Protein AF-A0A4R7RQ08-F1 (afdb_monomer_lite)

Secondary structure (DSSP, 8-state):
-----------SSSHHHHHHHHHTTSTT-PPPPPP--------PPP--------------------PPPPHHHHHHHHHHHHTSS--HHHHHHHHHHHHHH--HHHHHHHHHHHHHH--STTGGGTTTTTT-TTS-HHHHHHHHHHHTTS-HHHHHHHHHHHHT-TTSTTHHHHHHHHHHHHSS--TT-HHHHHHHHHHHHHHTT-

Sequence (206 aa):
MSTKKRLIFIGAGIFMVAALYIGWQYAGSTPELPPVASKPKDQPAPRTDIQPLAPKVTPAMPGIATQLTTAEEGDVLIDDILRSDKEIPAMAQDLHNLVKTLNGEAQVNASRHLVNLTSDEDYNLISGFLVDPKTNPEVIEVLFSDLMNRDRALQIPLFLNILKNPQHPQNEEVRNVMTILAGEDFENNYAAWDQWGADELKSLRE

Foldseek 3Di:
DDDDDDDDDDDDDPPVVVVVVVVVVPPPDDPDDDDDDDDDDDDDDDDDDDPPPDPPPPPDDPDPPPDAQDLVNLVVLLVVLVPDPDDLVVSLLSLLVSLVVHDDPSNLVSLLVNLVSADPVRCVSPLVLCQDPPRDVSSNVSVVVSLVVDDPLSNLVSLLSLCQDPPRPCNVVSQVVLCVVQVHRPDPPSVVSVVSSVVVNVVVVD

pLDDT: mean 81.23, std 22.5, range [38.06, 98.69]

Structure (mmCIF, N/CA/C/O backbone):
data_AF-A0A4R7RQ08-F1
#
_entry.id   AF-A0A4R7RQ08-F1
#
loop_
_atom_site.group_PDB
_atom_site.id
_atom_site.type_symbol
_atom_site.label_atom_id
_atom_site.label_alt_id
_atom_site.label_comp_id
_atom_site.label_asym_id
_atom_site.label_entity_id
_atom_site.label_seq_id
_atom_site.pdbx_PDB_ins_code
_atom_site.Cartn_x
_atom_site.Cartn_y
_atom_site.Cartn_z
_atom_site.occupancy
_atom_site.B_iso_or_equiv
_atom_site.auth_seq_id
_atom_site.auth_comp_id
_atom_site.auth_asym_id
_atom_site.auth_atom_id
_atom_site.pdbx_PDB_model_num
ATOM 1 N N . MET A 1 1 ? -52.072 5.791 28.295 1.00 42.44 1 MET A N 1
ATOM 2 C CA . MET A 1 1 ? -50.642 6.151 28.435 1.00 42.44 1 MET A CA 1
ATOM 3 C C . MET A 1 1 ? -50.006 5.972 27.057 1.00 42.44 1 MET A C 1
ATOM 5 O O . MET A 1 1 ? -49.851 4.841 26.639 1.00 42.44 1 MET A O 1
ATOM 9 N N . SER A 1 2 ? -49.976 6.974 26.166 1.00 42.97 2 SER A N 1
ATOM 10 C CA . SER A 1 2 ? -48.943 8.032 26.036 1.00 42.97 2 SER A CA 1
ATOM 11 C C . SER A 1 2 ? -47.533 7.469 26.295 1.00 42.97 2 SER A C 1
ATOM 13 O O . SER A 1 2 ? -47.298 6.983 27.392 1.00 42.97 2 SER A O 1
ATOM 15 N N . THR A 1 3 ? -46.543 7.528 25.389 1.00 39.50 3 THR A N 1
ATOM 16 C CA . THR A 1 3 ? -46.011 8.769 24.791 1.00 39.50 3 THR A CA 1
ATOM 17 C C . THR A 1 3 ? -45.033 8.477 23.617 1.00 39.50 3 THR A C 1
ATOM 19 O O . THR A 1 3 ? -44.025 7.821 23.819 1.00 39.50 3 THR A O 1
ATOM 22 N N . LYS A 1 4 ? -45.337 9.033 22.430 1.00 42.56 4 LYS A N 1
ATOM 23 C CA . LYS A 1 4 ? -44.492 9.816 21.482 1.00 42.56 4 LYS A CA 1
ATOM 24 C C . LYS A 1 4 ? -43.239 9.244 20.758 1.00 42.56 4 LYS A C 1
ATOM 26 O O . LYS A 1 4 ? -42.222 8.949 21.360 1.00 42.56 4 LYS A O 1
ATOM 31 N N . LYS A 1 5 ? -43.305 9.457 19.427 1.00 40.84 5 LYS A N 1
ATOM 32 C CA . LYS A 1 5 ? -42.319 10.075 18.499 1.00 40.84 5 LYS A CA 1
ATOM 33 C C . LYS A 1 5 ? -41.074 9.273 18.077 1.00 40.84 5 LYS A C 1
ATOM 35 O O . LYS A 1 5 ? -40.033 9.335 18.714 1.00 40.84 5 LYS A O 1
ATOM 40 N N . ARG A 1 6 ? -41.147 8.706 16.866 1.00 45.34 6 ARG A N 1
ATOM 41 C CA . ARG A 1 6 ? -40.005 8.537 15.952 1.00 45.34 6 ARG A CA 1
ATOM 42 C C . ARG A 1 6 ? -40.237 9.430 14.735 1.00 45.34 6 ARG A C 1
ATOM 44 O O . ARG A 1 6 ? -41.091 9.115 13.916 1.00 45.34 6 ARG A O 1
ATOM 51 N N . LEU A 1 7 ? -39.548 10.565 14.667 1.00 44.34 7 LEU A N 1
ATOM 52 C CA . LEU A 1 7 ? -39.405 11.378 13.458 1.00 44.34 7 LEU A CA 1
ATOM 53 C C . LEU A 1 7 ? -38.197 12.314 13.647 1.00 44.34 7 LEU A C 1
ATOM 55 O O . LEU A 1 7 ? -38.066 12.880 14.733 1.00 44.34 7 LEU A O 1
ATOM 59 N N . ILE A 1 8 ? -37.438 12.537 12.561 1.00 43.38 8 ILE A N 1
ATOM 60 C CA . ILE A 1 8 ? -36.278 13.452 12.394 1.00 43.38 8 ILE A CA 1
ATOM 61 C C . ILE A 1 8 ? -34.960 12.793 12.887 1.00 43.38 8 ILE A C 1
ATOM 63 O O . ILE A 1 8 ? -34.876 12.417 14.047 1.00 43.38 8 ILE A O 1
ATOM 67 N N . PHE A 1 9 ? -33.930 12.495 12.077 1.00 38.56 9 PHE A N 1
ATOM 68 C CA . PHE A 1 9 ? -33.225 13.313 11.078 1.00 38.56 9 PHE A CA 1
ATOM 69 C C . PHE A 1 9 ? -32.782 12.500 9.836 1.00 38.56 9 PHE A C 1
ATOM 71 O O . PHE A 1 9 ? -31.867 11.688 9.908 1.00 38.56 9 PHE A O 1
ATOM 78 N N . ILE A 1 10 ? -33.374 12.785 8.675 1.00 48.47 10 ILE A N 1
ATOM 79 C CA . ILE A 1 10 ? -32.753 12.583 7.355 1.00 48.47 10 ILE A CA 1
ATOM 80 C C . ILE A 1 10 ? -32.507 14.003 6.851 1.00 48.47 10 ILE A C 1
ATOM 82 O O . ILE A 1 10 ? -33.477 14.734 6.662 1.00 48.47 10 ILE A O 1
ATOM 86 N N . GLY A 1 11 ? -31.253 14.441 6.706 1.00 46.53 11 GLY A N 1
ATOM 87 C CA . GLY A 1 11 ? -31.022 15.791 6.174 1.00 46.53 11 GLY A CA 1
ATOM 88 C C . GLY A 1 11 ? -29.652 16.448 6.327 1.00 46.53 11 GLY A C 1
ATOM 89 O O . GLY A 1 11 ? -29.599 17.661 6.174 1.00 46.53 11 GLY A O 1
ATOM 90 N N . ALA A 1 12 ? -28.559 15.728 6.611 1.00 42.34 12 ALA A N 1
ATOM 91 C CA . ALA A 1 12 ? -27.238 16.373 6.724 1.00 42.34 12 ALA A CA 1
ATOM 92 C C . ALA A 1 12 ? -26.079 15.670 5.986 1.00 42.34 12 ALA A C 1
ATOM 94 O O . ALA A 1 12 ? -24.958 16.156 6.044 1.00 42.34 12 ALA A O 1
ATOM 95 N N . GLY A 1 13 ? -26.316 14.566 5.266 1.00 38.06 13 GLY A N 1
ATOM 96 C CA . GLY A 1 13 ? -25.234 13.815 4.600 1.00 38.06 13 GLY A CA 1
ATOM 97 C C . GLY A 1 13 ? -24.935 14.222 3.152 1.00 38.06 13 GLY A C 1
ATOM 98 O O . GLY A 1 13 ? -23.845 13.973 2.655 1.00 38.06 13 GLY A O 1
ATOM 99 N N . ILE A 1 14 ? -25.881 14.863 2.456 1.00 45.31 14 ILE A N 1
ATOM 100 C CA . ILE A 1 14 ? -25.781 15.062 0.995 1.00 45.31 14 ILE A CA 1
ATOM 101 C C . ILE A 1 14 ? -25.046 16.364 0.616 1.00 45.31 14 ILE A C 1
ATOM 103 O O . ILE A 1 14 ? -24.528 16.478 -0.490 1.00 45.31 14 ILE A O 1
ATOM 107 N N . PHE A 1 15 ? -24.906 17.328 1.532 1.00 40.16 15 PHE A N 1
ATOM 108 C CA . PHE A 1 15 ? -24.236 18.602 1.222 1.00 40.16 15 PHE A CA 1
ATOM 109 C C . PHE A 1 15 ? -22.697 18.559 1.300 1.00 40.16 15 PHE A C 1
ATOM 111 O O . PHE A 1 15 ? -22.047 19.431 0.732 1.00 40.16 15 PHE A O 1
ATOM 118 N N . MET A 1 16 ? -22.101 17.546 1.940 1.00 43.75 16 MET A N 1
ATOM 119 C CA . MET A 1 16 ? -20.637 17.437 2.095 1.00 43.75 16 MET A CA 1
ATOM 120 C C . MET A 1 16 ? -19.939 16.681 0.954 1.00 43.75 16 MET A C 1
ATOM 122 O O . MET A 1 16 ? -18.745 16.867 0.749 1.00 43.75 16 MET A O 1
ATOM 126 N N . VAL A 1 17 ? -20.668 15.887 0.163 1.00 47.91 17 VAL A N 1
ATOM 127 C CA . VAL A 1 17 ? -20.088 15.176 -0.995 1.00 47.91 17 VAL A CA 1
ATOM 128 C C . VAL A 1 17 ? -19.968 16.102 -2.215 1.00 47.91 17 VAL A C 1
ATOM 130 O O . VAL A 1 17 ? -19.022 15.997 -2.989 1.00 47.91 17 VAL A O 1
ATOM 133 N N . ALA A 1 18 ? -20.858 17.091 -2.353 1.00 47.84 18 ALA A N 1
ATOM 134 C CA . ALA A 1 18 ? -20.780 18.074 -3.437 1.00 47.84 18 ALA A CA 1
ATOM 135 C C . ALA A 1 18 ? -19.624 19.086 -3.265 1.00 47.84 18 ALA A C 1
ATOM 137 O O . ALA A 1 18 ? -19.094 19.584 -4.257 1.00 47.84 18 ALA A O 1
ATOM 138 N N . ALA A 1 19 ? -19.199 19.376 -2.029 1.00 47.75 19 ALA A N 1
ATOM 139 C CA . ALA A 1 19 ? -18.134 20.348 -1.760 1.00 47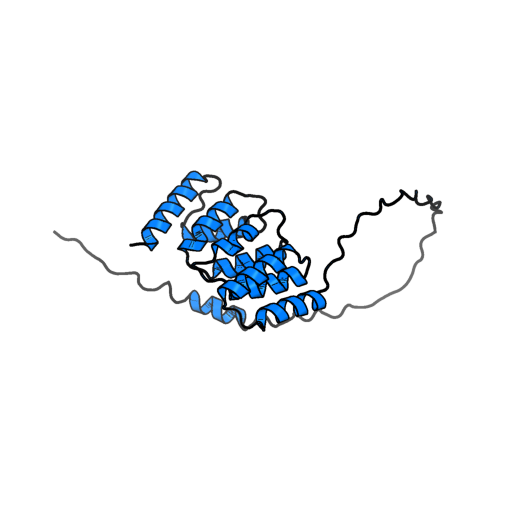.75 19 ALA A CA 1
ATOM 140 C C . ALA A 1 19 ? -16.730 19.820 -2.115 1.00 47.75 19 ALA A C 1
ATOM 142 O O . ALA A 1 19 ? -15.892 20.589 -2.584 1.00 47.75 19 ALA A O 1
ATOM 143 N N . LEU A 1 20 ? -16.492 18.510 -1.978 1.00 51.75 20 LEU A N 1
ATOM 144 C CA . LEU A 1 20 ? -15.217 17.888 -2.355 1.00 51.75 20 LEU A CA 1
ATOM 145 C C . LEU A 1 20 ? -15.053 17.735 -3.877 1.00 51.75 20 LEU A C 1
ATOM 147 O O . LEU A 1 20 ? -13.931 17.783 -4.372 1.00 51.75 20 LEU A O 1
ATOM 151 N N . TYR A 1 21 ? -16.150 17.656 -4.641 1.00 49.78 21 TYR A N 1
ATOM 152 C CA . TYR A 1 21 ? -16.087 17.589 -6.108 1.00 49.78 21 TYR A CA 1
ATOM 153 C C . TYR A 1 21 ? -15.805 18.955 -6.769 1.00 49.78 21 TYR A C 1
ATOM 155 O O . TYR A 1 21 ? -15.151 19.021 -7.808 1.00 49.78 21 TYR A O 1
ATOM 163 N N . ILE A 1 22 ? -16.244 20.069 -6.166 1.00 49.25 22 ILE A N 1
ATOM 164 C CA . ILE A 1 22 ? -16.029 21.423 -6.721 1.00 49.25 22 ILE A CA 1
ATOM 165 C C . ILE A 1 22 ? -14.612 21.947 -6.427 1.00 49.25 22 ILE A C 1
ATOM 167 O O . ILE A 1 22 ? -14.044 22.665 -7.251 1.00 49.25 22 ILE A O 1
ATOM 171 N N . GLY A 1 23 ? -14.003 21.555 -5.301 1.00 46.59 23 GLY A N 1
ATOM 172 C CA . GLY A 1 23 ? -12.647 21.984 -4.928 1.00 46.59 23 GLY A CA 1
ATOM 173 C C . GLY A 1 23 ? -11.558 21.558 -5.921 1.00 46.59 23 GLY A C 1
ATOM 174 O O . GLY A 1 23 ? -10.565 22.264 -6.083 1.00 46.59 23 GLY A O 1
ATOM 175 N N . TRP A 1 24 ? -11.772 20.461 -6.653 1.00 51.38 24 TRP A N 1
ATOM 176 C CA . TRP A 1 24 ? -10.807 19.952 -7.632 1.00 51.38 24 TRP A CA 1
ATOM 177 C C . TRP A 1 24 ? -10.832 20.709 -8.974 1.00 51.38 24 TRP A C 1
ATOM 179 O O . TRP A 1 24 ? -9.838 20.708 -9.691 1.00 51.38 24 TRP A O 1
ATOM 189 N N . GLN A 1 25 ? -11.915 21.428 -9.308 1.00 50.88 25 GLN A N 1
ATOM 190 C CA . GLN A 1 25 ? -12.007 22.169 -10.582 1.00 50.88 25 GLN A CA 1
ATOM 191 C C . GLN A 1 25 ? -11.390 23.581 -10.547 1.00 50.88 25 GLN A C 1
ATOM 193 O O . GLN A 1 25 ? -11.255 24.205 -11.597 1.00 50.88 25 GLN A O 1
ATOM 198 N N . TYR A 1 26 ? -10.981 24.085 -9.375 1.00 51.56 26 TYR A N 1
ATOM 199 C CA . TYR A 1 26 ? -10.428 25.443 -9.216 1.00 51.56 26 TYR A CA 1
ATOM 200 C C . TYR A 1 26 ? -8.956 25.493 -8.760 1.00 51.56 26 TYR A C 1
ATOM 202 O O . TYR A 1 26 ? -8.408 26.583 -8.589 1.00 51.56 26 TYR A O 1
ATOM 210 N N . ALA A 1 27 ? -8.266 24.353 -8.645 1.00 48.53 27 ALA A N 1
ATOM 211 C CA . ALA A 1 27 ? -6.858 24.268 -8.227 1.00 48.53 27 ALA A CA 1
ATOM 212 C C . ALA A 1 27 ? -5.831 24.669 -9.321 1.00 48.53 27 ALA A C 1
ATOM 214 O O . ALA A 1 27 ? -4.711 24.169 -9.341 1.00 48.53 27 ALA A O 1
ATOM 215 N N . GLY A 1 28 ? -6.206 25.569 -10.239 1.00 49.75 28 GLY A N 1
ATOM 216 C CA . GLY A 1 28 ? -5.373 26.030 -11.361 1.00 49.75 28 GLY A CA 1
ATOM 217 C C . GLY A 1 28 ? -5.075 27.534 -11.387 1.00 49.75 28 GLY A C 1
ATOM 218 O O . GLY A 1 28 ? -4.572 28.028 -12.390 1.00 49.75 28 GLY A O 1
ATOM 219 N N . SER A 1 29 ? -5.393 28.286 -10.329 1.00 47.22 29 SER A N 1
ATOM 220 C CA . SER A 1 29 ? -5.090 29.725 -10.270 1.00 47.22 29 SER A CA 1
ATOM 221 C C . SER A 1 29 ? -3.810 29.971 -9.475 1.00 47.22 29 SER A C 1
ATOM 223 O O . SER A 1 29 ? -3.835 30.062 -8.250 1.00 47.22 29 SER A O 1
ATOM 225 N N . THR A 1 30 ? -2.681 30.078 -10.171 1.00 57.41 30 THR A N 1
ATOM 226 C CA . THR A 1 30 ? -1.439 30.626 -9.617 1.00 57.41 30 THR A CA 1
ATOM 227 C C . THR A 1 30 ? -1.676 32.080 -9.190 1.00 57.41 30 THR A C 1
ATOM 229 O O . THR A 1 30 ? -2.090 32.887 -10.024 1.00 57.41 30 THR A O 1
ATOM 232 N N . PRO A 1 31 ? -1.422 32.466 -7.927 1.00 52.56 31 PRO A N 1
ATOM 233 C CA . PRO A 1 31 ? -1.419 33.875 -7.567 1.00 52.56 31 PRO A CA 1
ATOM 234 C C . PRO A 1 31 ? -0.206 34.553 -8.217 1.00 52.56 31 PRO A C 1
ATOM 236 O O . PRO A 1 31 ? 0.944 34.195 -7.961 1.00 52.56 31 PRO A O 1
ATOM 239 N N . GLU A 1 32 ? -0.478 35.526 -9.085 1.00 48.06 32 GLU A N 1
ATOM 240 C CA . GLU A 1 32 ? 0.516 36.413 -9.686 1.00 48.06 32 GLU A CA 1
ATOM 241 C C . GLU A 1 32 ? 1.237 37.185 -8.564 1.00 48.06 32 GLU A C 1
ATOM 243 O O . GLU A 1 32 ? 0.618 37.928 -7.797 1.00 48.06 32 GLU A O 1
ATOM 248 N N . LEU A 1 33 ? 2.548 36.975 -8.419 1.00 56.53 33 LEU A N 1
ATOM 249 C CA . LEU A 1 33 ? 3.364 37.722 -7.460 1.00 56.53 33 LEU A CA 1
ATOM 250 C C . LEU A 1 33 ? 3.470 39.192 -7.906 1.00 56.53 33 LEU A C 1
ATOM 252 O O . LEU A 1 33 ? 3.712 39.451 -9.088 1.00 56.53 33 LEU A O 1
ATOM 256 N N . PRO A 1 34 ? 3.344 40.172 -6.992 1.00 60.28 34 PRO A N 1
ATOM 257 C CA . PRO A 1 34 ? 3.492 41.577 -7.346 1.00 60.28 34 PRO A CA 1
ATOM 258 C C . PRO A 1 34 ? 4.934 41.898 -7.785 1.00 60.28 34 PRO A C 1
ATOM 260 O O . PRO A 1 34 ? 5.887 41.267 -7.316 1.00 60.28 34 PRO A O 1
ATOM 263 N N . PRO A 1 35 ? 5.124 42.900 -8.663 1.00 49.09 35 PRO A N 1
ATOM 264 C CA . PRO A 1 35 ? 6.427 43.219 -9.229 1.00 49.09 35 PRO A CA 1
ATOM 265 C C . PRO A 1 35 ? 7.399 43.708 -8.148 1.00 49.09 35 PRO A C 1
ATOM 267 O O . PRO A 1 35 ? 7.124 44.663 -7.418 1.00 49.09 35 PRO A O 1
ATOM 270 N N . VAL A 1 36 ? 8.569 43.068 -8.079 1.00 51.06 36 VAL A N 1
ATOM 271 C CA . VAL A 1 36 ? 9.684 43.478 -7.218 1.00 51.06 36 VAL A CA 1
ATOM 272 C C . VAL A 1 36 ? 10.169 44.862 -7.650 1.00 51.06 36 VAL A C 1
ATOM 274 O O . VAL A 1 36 ? 10.704 45.050 -8.743 1.00 51.06 36 VAL A O 1
ATOM 277 N N . ALA A 1 37 ? 9.986 45.842 -6.767 1.00 53.81 37 ALA A N 1
ATOM 278 C CA . ALA A 1 37 ? 10.511 47.187 -6.924 1.00 53.81 37 ALA A CA 1
ATOM 279 C C . ALA A 1 37 ? 12.046 47.179 -6.827 1.00 53.81 37 ALA A C 1
ATOM 281 O O . ALA A 1 37 ? 12.632 46.866 -5.793 1.00 53.81 37 ALA A O 1
ATOM 282 N N . SER A 1 38 ? 12.708 47.558 -7.914 1.00 57.69 38 SER A N 1
ATOM 283 C CA . SER A 1 38 ? 14.152 47.785 -7.981 1.00 57.69 38 SER A CA 1
ATOM 284 C C . SER A 1 38 ? 14.540 49.193 -7.507 1.00 57.69 38 SER A C 1
ATOM 286 O O . SER A 1 38 ? 13.965 50.156 -8.023 1.00 57.69 38 SER A O 1
ATOM 288 N N . LYS A 1 39 ? 15.547 49.301 -6.613 1.00 46.34 39 LYS A N 1
ATOM 289 C CA . LYS A 1 39 ? 16.606 50.355 -6.481 1.00 46.34 39 LYS A CA 1
ATOM 290 C C . LYS A 1 39 ? 17.283 50.298 -5.085 1.00 46.34 39 LYS A C 1
ATOM 292 O O . LYS A 1 39 ? 16.636 49.813 -4.165 1.00 46.34 39 LYS A O 1
ATOM 297 N N . PRO A 1 40 ? 18.449 50.945 -4.834 1.00 46.47 40 PRO A N 1
ATOM 298 C CA . PRO A 1 40 ? 19.615 51.251 -5.678 1.00 46.47 40 PRO A CA 1
ATOM 299 C C . PRO A 1 40 ? 20.980 50.868 -5.020 1.00 46.47 40 PRO A C 1
ATOM 301 O O . PRO A 1 40 ? 21.047 50.369 -3.904 1.00 46.47 40 PRO A O 1
ATOM 304 N N . LYS A 1 41 ? 22.061 51.116 -5.774 1.00 47.62 41 LYS A N 1
ATOM 305 C CA . LYS A 1 41 ? 23.501 50.879 -5.529 1.00 47.62 41 LYS A CA 1
ATOM 306 C C . LYS A 1 41 ? 24.138 51.526 -4.274 1.00 47.62 41 LYS A C 1
ATOM 308 O O . LYS A 1 41 ? 23.697 52.577 -3.825 1.00 47.62 41 LYS A O 1
ATOM 313 N N . ASP A 1 42 ? 25.296 50.935 -3.932 1.00 47.03 42 ASP A N 1
ATOM 314 C CA . ASP A 1 42 ? 26.509 51.458 -3.257 1.00 47.03 42 ASP A CA 1
ATOM 315 C C . ASP A 1 42 ? 26.641 51.322 -1.727 1.00 47.03 42 ASP A C 1
ATOM 317 O O . ASP A 1 42 ? 26.075 52.106 -0.978 1.00 47.03 42 ASP A O 1
ATOM 321 N N . GLN A 1 43 ? 27.509 50.400 -1.265 1.00 47.84 43 GLN A N 1
ATOM 322 C CA . GLN A 1 43 ? 28.852 50.735 -0.736 1.00 47.84 43 GLN A CA 1
ATOM 323 C C . GLN A 1 43 ? 29.690 49.465 -0.423 1.00 47.84 43 GLN A C 1
ATOM 325 O O . GLN A 1 43 ? 29.150 48.509 0.133 1.00 47.84 43 GLN A O 1
ATOM 330 N N . PRO A 1 44 ? 31.003 49.422 -0.740 1.00 47.12 44 PRO A N 1
ATOM 331 C CA . PRO A 1 44 ? 31.875 48.302 -0.390 1.00 47.12 44 PRO A CA 1
ATOM 332 C C . PRO A 1 44 ? 32.477 48.475 1.014 1.00 47.12 44 PRO A C 1
ATOM 334 O O . PRO A 1 44 ? 33.137 49.475 1.297 1.00 47.12 44 PRO A O 1
ATOM 337 N N . ALA A 1 45 ? 32.279 47.481 1.881 1.00 53.69 45 ALA A N 1
ATOM 338 C CA . ALA A 1 45 ? 32.928 47.393 3.190 1.00 53.69 45 ALA A CA 1
ATOM 339 C C . ALA A 1 45 ? 34.356 46.794 3.084 1.00 53.69 45 ALA A C 1
ATOM 341 O O . ALA A 1 45 ? 34.656 46.088 2.114 1.00 53.69 45 ALA A O 1
ATOM 342 N N . PRO A 1 46 ? 35.253 47.065 4.054 1.00 45.56 46 PRO A N 1
ATOM 343 C CA . PRO A 1 46 ? 36.676 46.744 3.967 1.00 45.56 46 PRO A CA 1
ATOM 344 C C . PRO A 1 46 ? 36.928 45.238 4.098 1.00 45.56 46 PRO A C 1
ATOM 346 O O . PRO A 1 46 ? 36.369 44.577 4.970 1.00 45.56 46 PRO A O 1
ATOM 349 N N . ARG A 1 47 ? 37.816 44.705 3.252 1.00 48.75 47 ARG A N 1
ATOM 350 C CA . ARG A 1 47 ? 38.312 43.327 3.344 1.00 48.75 47 ARG A CA 1
ATOM 351 C C . ARG A 1 47 ? 39.102 43.152 4.641 1.00 48.75 47 ARG A C 1
ATOM 353 O O . ARG A 1 47 ? 40.184 43.709 4.784 1.00 48.75 47 ARG A O 1
ATOM 360 N N . THR A 1 48 ? 38.572 42.358 5.562 1.00 45.66 48 THR A N 1
ATOM 361 C CA . THR A 1 48 ? 39.384 41.688 6.578 1.00 45.66 48 THR A CA 1
ATOM 362 C C . THR A 1 48 ? 40.038 40.485 5.904 1.00 45.66 48 THR A C 1
ATOM 364 O O . THR A 1 48 ? 39.338 39.638 5.351 1.00 45.66 48 THR A O 1
ATOM 367 N N . ASP A 1 49 ? 41.369 40.439 5.903 1.00 51.91 49 ASP A N 1
ATOM 368 C CA . ASP A 1 49 ? 42.149 39.296 5.435 1.00 51.91 49 ASP A CA 1
ATOM 369 C C . ASP A 1 49 ? 41.786 38.048 6.250 1.00 51.91 49 ASP A C 1
ATOM 371 O O . ASP A 1 49 ? 42.207 37.883 7.395 1.00 51.91 49 ASP A O 1
ATOM 375 N N . ILE A 1 50 ? 40.994 37.157 5.655 1.00 51.88 50 ILE A N 1
ATOM 376 C CA . ILE A 1 50 ? 40.801 35.800 6.159 1.00 51.88 50 ILE A CA 1
ATOM 377 C C . ILE A 1 50 ? 41.824 34.928 5.431 1.00 51.88 50 ILE A C 1
ATOM 379 O O . ILE A 1 50 ? 41.730 34.712 4.222 1.00 51.88 50 ILE A O 1
ATOM 383 N N . GLN A 1 51 ? 42.827 34.462 6.176 1.00 61.66 51 GLN A N 1
ATOM 384 C CA . GLN A 1 51 ? 43.771 33.431 5.745 1.00 61.66 51 GLN A CA 1
ATOM 385 C C . GLN A 1 51 ? 43.022 32.249 5.104 1.00 61.66 51 GLN A C 1
ATOM 387 O O . GLN A 1 51 ? 42.049 31.769 5.693 1.00 61.66 51 GLN A O 1
ATOM 392 N N . PRO A 1 52 ? 43.477 31.715 3.957 1.00 48.34 52 PRO A N 1
ATOM 393 C CA . PRO A 1 52 ? 42.950 30.463 3.443 1.00 48.34 52 PRO A CA 1
ATOM 394 C C . PRO A 1 52 ? 43.350 29.340 4.406 1.00 48.34 52 PRO A C 1
ATOM 396 O O . PRO A 1 52 ? 44.489 28.873 4.405 1.00 48.34 52 PRO A O 1
ATOM 399 N N . LEU A 1 53 ? 42.411 28.894 5.240 1.00 52.03 53 LEU A N 1
ATOM 400 C CA . LEU A 1 53 ? 42.491 27.565 5.828 1.00 52.03 53 LEU A CA 1
ATOM 401 C C . LEU A 1 53 ? 42.424 26.586 4.658 1.00 52.03 53 LEU A C 1
ATOM 403 O O . LEU A 1 53 ? 41.380 26.428 4.026 1.00 52.03 53 LEU A O 1
ATOM 407 N N . ALA A 1 54 ? 43.568 25.987 4.329 1.00 59.41 54 ALA A N 1
ATOM 408 C CA . ALA A 1 54 ? 43.650 24.925 3.343 1.00 59.41 54 ALA A CA 1
ATOM 409 C C . ALA A 1 54 ? 42.554 23.884 3.639 1.00 59.41 54 ALA A C 1
ATOM 411 O O . ALA A 1 54 ? 42.451 23.436 4.788 1.00 59.41 54 ALA A O 1
ATOM 412 N N . PRO A 1 55 ? 41.730 23.486 2.652 1.00 49.50 55 PRO A N 1
ATOM 413 C CA . PRO A 1 55 ? 40.803 22.392 2.856 1.00 49.50 55 PRO A CA 1
ATOM 414 C C . PRO A 1 55 ? 41.642 21.156 3.164 1.00 49.50 55 PRO A C 1
ATOM 416 O O . PRO A 1 55 ? 42.404 20.667 2.329 1.00 49.50 55 PRO A O 1
ATOM 419 N N . LYS A 1 56 ? 41.531 20.671 4.401 1.00 51.19 56 LYS A N 1
ATOM 420 C CA . LYS A 1 56 ? 42.015 19.352 4.783 1.00 51.19 56 LYS A CA 1
ATOM 421 C C . LYS A 1 56 ? 41.225 18.366 3.932 1.00 51.19 56 LYS A C 1
ATOM 423 O O . LYS A 1 56 ? 40.079 18.054 4.251 1.00 51.19 56 LYS A O 1
ATOM 428 N N . VAL A 1 57 ? 41.823 17.951 2.815 1.00 48.84 57 VAL A N 1
ATOM 429 C CA . VAL A 1 57 ? 41.316 16.887 1.952 1.00 48.84 57 VAL A CA 1
ATOM 430 C C . VAL A 1 57 ? 41.275 15.641 2.819 1.00 48.84 57 VAL A C 1
ATOM 432 O O . VAL A 1 57 ? 42.272 14.952 3.024 1.00 48.84 57 VAL A O 1
ATOM 435 N N . THR A 1 58 ? 40.116 15.412 3.416 1.00 54.25 58 THR A N 1
ATOM 436 C CA . THR A 1 58 ? 39.780 14.111 3.962 1.00 54.25 58 THR A CA 1
ATOM 437 C C . THR A 1 58 ? 39.578 13.241 2.729 1.00 54.25 58 THR A C 1
ATOM 439 O O . THR A 1 58 ? 38.795 13.642 1.864 1.00 54.25 58 THR A O 1
ATOM 442 N N . PRO A 1 59 ? 40.300 12.120 2.567 1.00 50.78 59 PRO A N 1
ATOM 443 C CA . PRO A 1 59 ? 40.045 11.219 1.459 1.00 50.78 59 PRO A CA 1
ATOM 444 C C . PRO A 1 59 ? 38.584 10.788 1.563 1.00 50.78 59 PRO A C 1
ATOM 446 O O . PRO A 1 59 ? 38.203 10.114 2.521 1.00 50.78 59 PRO A O 1
ATOM 449 N N . ALA A 1 60 ? 37.759 11.231 0.615 1.00 50.69 60 ALA A N 1
ATOM 450 C CA . ALA A 1 60 ? 36.458 10.634 0.410 1.00 50.69 60 ALA A CA 1
ATOM 451 C C . ALA A 1 60 ? 36.733 9.159 0.124 1.00 50.69 60 ALA A C 1
ATOM 453 O O . ALA A 1 60 ? 37.373 8.817 -0.873 1.00 50.69 60 ALA A O 1
ATOM 454 N N . MET A 1 61 ? 36.324 8.288 1.047 1.00 54.47 61 MET A N 1
ATOM 455 C CA . MET A 1 61 ? 36.217 6.875 0.729 1.00 54.47 61 MET A CA 1
ATOM 456 C C . MET A 1 61 ? 35.355 6.774 -0.534 1.00 54.47 61 MET A C 1
ATOM 458 O O . MET A 1 61 ? 34.345 7.480 -0.612 1.00 54.47 61 MET A O 1
ATOM 462 N N . PRO A 1 62 ? 35.723 5.944 -1.520 1.00 46.03 62 PRO A N 1
ATOM 463 C CA . PRO A 1 62 ? 34.846 5.658 -2.638 1.00 46.03 62 PRO A CA 1
ATOM 464 C C . PRO A 1 62 ? 33.639 4.909 -2.073 1.00 46.03 62 PRO A C 1
ATOM 466 O O . PRO A 1 62 ? 33.646 3.689 -1.927 1.00 46.03 62 PRO A O 1
ATOM 469 N N . GLY A 1 63 ? 32.614 5.664 -1.680 1.00 48.91 63 GLY A N 1
ATOM 470 C CA . GLY A 1 63 ? 31.277 5.130 -1.549 1.00 48.91 63 GLY A CA 1
ATOM 471 C C . GLY A 1 63 ? 30.929 4.576 -2.917 1.00 48.91 63 GLY A C 1
ATOM 472 O O . GLY A 1 63 ? 31.032 5.289 -3.915 1.00 48.91 63 GLY A O 1
ATOM 473 N N . ILE A 1 64 ? 30.596 3.291 -2.966 1.00 45.16 64 ILE A N 1
ATOM 474 C CA . ILE A 1 64 ? 29.952 2.696 -4.128 1.00 45.16 64 ILE A CA 1
ATOM 475 C C . ILE A 1 64 ? 28.654 3.485 -4.275 1.00 45.16 64 ILE A C 1
ATOM 477 O O . ILE A 1 64 ? 27.693 3.245 -3.549 1.00 45.16 64 ILE A O 1
ATOM 481 N N . ALA A 1 65 ? 28.665 4.511 -5.121 1.00 54.06 65 ALA A N 1
ATOM 482 C CA . ALA A 1 65 ? 27.446 5.158 -5.542 1.00 54.06 65 ALA A CA 1
ATOM 483 C C . ALA A 1 65 ? 26.676 4.065 -6.276 1.00 54.06 65 ALA A C 1
ATOM 485 O O . ALA A 1 65 ? 27.080 3.654 -7.364 1.00 54.06 65 ALA A O 1
ATOM 486 N N . THR A 1 66 ? 25.643 3.519 -5.636 1.00 64.75 66 THR A N 1
ATOM 487 C CA . THR A 1 66 ? 24.668 2.682 -6.326 1.00 64.75 66 THR A CA 1
ATOM 488 C C . THR A 1 66 ? 24.157 3.533 -7.474 1.00 64.75 66 THR A C 1
ATOM 490 O O . THR A 1 66 ? 23.497 4.546 -7.244 1.00 64.75 66 THR A O 1
ATOM 493 N N . GLN A 1 67 ? 24.573 3.198 -8.692 1.00 77.50 67 GLN A N 1
ATOM 494 C CA . GLN A 1 67 ? 24.177 3.949 -9.867 1.00 77.50 67 GLN A CA 1
ATOM 495 C C . GLN A 1 67 ? 22.653 3.881 -9.950 1.00 77.50 67 GLN A C 1
ATOM 497 O O . GLN A 1 67 ? 22.073 2.793 -9.886 1.00 77.50 67 GLN A O 1
ATOM 502 N N . LEU A 1 68 ? 22.012 5.049 -9.980 1.00 80.19 68 LEU A N 1
ATOM 503 C CA . LEU A 1 68 ? 20.569 5.107 -10.136 1.00 80.19 68 LEU A CA 1
ATOM 504 C C . LEU A 1 68 ? 20.228 4.658 -11.557 1.00 80.19 68 LEU A C 1
ATOM 506 O O . LEU A 1 68 ? 20.877 5.112 -12.502 1.00 80.19 68 LEU A O 1
ATOM 510 N N . THR A 1 69 ? 19.246 3.771 -11.694 1.00 86.62 69 THR A N 1
ATOM 511 C CA . THR A 1 69 ? 18.640 3.487 -12.999 1.00 86.62 69 THR A CA 1
ATOM 512 C C . THR A 1 69 ? 17.932 4.756 -13.444 1.00 86.62 69 THR A C 1
ATOM 514 O O . THR A 1 69 ? 17.206 5.356 -12.645 1.00 86.62 69 THR A O 1
ATOM 517 N N . THR A 1 70 ? 18.166 5.209 -14.676 1.00 91.56 70 THR A N 1
ATOM 518 C CA . THR A 1 70 ? 17.466 6.412 -15.146 1.00 91.56 70 THR A CA 1
ATOM 519 C C . THR A 1 70 ? 15.978 6.117 -15.322 1.00 91.56 70 THR A C 1
ATOM 521 O O . THR A 1 70 ? 15.577 4.957 -15.455 1.00 91.56 70 THR A O 1
ATOM 524 N N . ALA A 1 71 ? 15.147 7.160 -15.316 1.00 91.94 71 ALA A N 1
ATOM 525 C CA . ALA A 1 71 ? 13.717 7.001 -15.562 1.00 91.94 71 ALA A CA 1
ATOM 526 C C . ALA A 1 71 ? 13.469 6.329 -16.923 1.00 91.94 71 ALA A C 1
ATOM 528 O O . ALA A 1 71 ? 12.696 5.384 -17.006 1.00 91.94 71 ALA A O 1
ATOM 529 N N . GLU A 1 72 ? 14.215 6.724 -17.957 1.00 94.81 72 GLU A N 1
ATOM 530 C CA . GLU A 1 72 ? 14.074 6.190 -19.313 1.00 94.81 72 GLU A CA 1
ATOM 531 C C . GLU A 1 72 ? 14.466 4.710 -19.407 1.00 94.81 72 GLU A C 1
ATOM 533 O O . GLU A 1 72 ? 13.795 3.933 -20.082 1.00 94.81 72 GLU A O 1
ATOM 538 N N . GLU A 1 73 ? 15.544 4.300 -18.730 1.00 93.81 73 GLU A N 1
ATOM 539 C CA . GLU A 1 73 ? 15.939 2.888 -18.653 1.00 93.81 73 GLU A CA 1
ATOM 540 C C . GLU A 1 73 ? 14.879 2.056 -17.920 1.00 93.81 73 GLU A C 1
ATOM 542 O O . GLU A 1 73 ? 14.552 0.948 -18.348 1.00 93.81 73 GLU A O 1
ATOM 547 N N . GLY A 1 74 ? 14.324 2.599 -16.833 1.00 95.81 74 GLY A N 1
ATOM 548 C CA . GLY A 1 74 ? 13.225 1.985 -16.094 1.00 95.81 74 GLY A CA 1
ATOM 549 C C . GLY A 1 74 ? 11.970 1.817 -16.943 1.00 95.81 74 GLY A C 1
ATOM 550 O O . GLY A 1 74 ? 11.393 0.731 -16.966 1.00 95.81 74 GLY A O 1
ATOM 551 N N . ASP A 1 75 ? 11.585 2.858 -17.678 1.00 96.69 75 ASP A N 1
ATOM 552 C CA . ASP A 1 75 ? 10.394 2.869 -18.524 1.00 96.69 75 ASP A CA 1
ATOM 553 C C . ASP A 1 75 ? 10.471 1.803 -19.624 1.00 96.69 75 ASP A C 1
ATOM 555 O O . ASP A 1 75 ? 9.479 1.124 -19.867 1.00 96.69 75 ASP A O 1
ATOM 559 N N . VAL A 1 76 ? 11.647 1.568 -20.224 1.00 97.75 76 VAL A N 1
ATOM 560 C CA . VAL A 1 76 ? 11.840 0.472 -21.195 1.00 97.75 76 VAL A CA 1
ATOM 561 C C . VAL A 1 76 ? 11.576 -0.896 -20.556 1.00 97.75 76 VAL A C 1
ATOM 563 O O . VAL A 1 76 ? 10.879 -1.723 -21.140 1.00 97.75 76 VAL A O 1
ATOM 566 N N . LEU A 1 77 ? 12.088 -1.138 -19.344 1.00 97.88 77 LEU A N 1
ATOM 567 C CA . LEU A 1 77 ? 11.887 -2.411 -18.638 1.00 97.88 77 LEU A CA 1
ATOM 568 C C . LEU A 1 77 ? 10.424 -2.624 -18.231 1.00 97.88 77 LEU A C 1
ATOM 570 O O . LEU A 1 77 ? 9.916 -3.743 -18.304 1.00 97.88 77 LEU A O 1
ATOM 574 N N . ILE A 1 78 ? 9.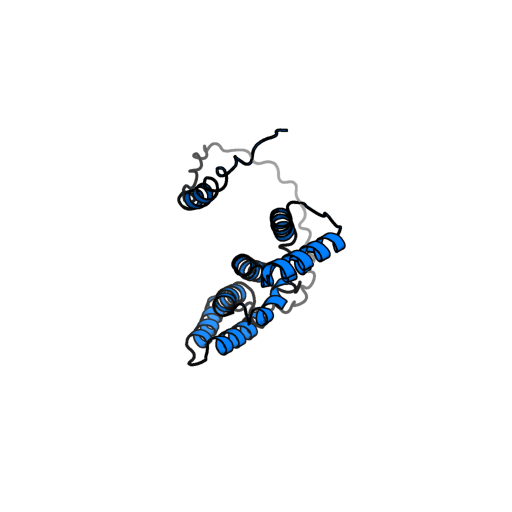750 -1.557 -17.798 1.00 98.12 78 ILE A N 1
ATOM 575 C CA . ILE A 1 78 ? 8.318 -1.570 -17.483 1.00 98.12 78 ILE A CA 1
ATOM 576 C C . ILE A 1 78 ? 7.523 -1.903 -18.748 1.00 98.12 78 ILE A C 1
ATOM 578 O O . ILE A 1 78 ? 6.699 -2.818 -18.739 1.00 98.12 78 ILE A O 1
ATOM 582 N N . ASP A 1 79 ? 7.802 -1.199 -19.841 1.00 98.25 79 ASP A N 1
ATOM 583 C CA . ASP A 1 79 ? 7.149 -1.380 -21.132 1.00 98.25 79 ASP A CA 1
ATOM 584 C C . ASP A 1 79 ? 7.294 -2.809 -21.669 1.00 98.25 79 ASP A C 1
ATOM 586 O O . ASP A 1 79 ? 6.324 -3.377 -22.174 1.00 98.25 79 ASP A O 1
ATOM 590 N N . ASP A 1 80 ? 8.479 -3.408 -21.547 1.00 98.38 80 ASP A N 1
ATOM 591 C CA . ASP A 1 80 ? 8.731 -4.786 -21.973 1.00 98.38 80 ASP A CA 1
ATOM 592 C C . ASP A 1 80 ? 7.861 -5.792 -21.199 1.00 98.38 80 ASP A C 1
ATOM 594 O O . ASP A 1 80 ? 7.344 -6.747 -21.786 1.00 98.38 80 ASP A O 1
ATOM 598 N N . ILE A 1 81 ? 7.643 -5.569 -19.896 1.00 98.31 81 ILE A N 1
ATOM 599 C CA . ILE A 1 81 ? 6.737 -6.400 -19.087 1.00 98.31 81 ILE A CA 1
ATOM 600 C C . ILE A 1 81 ? 5.285 -6.182 -19.525 1.00 98.31 81 ILE A C 1
ATOM 602 O O . ILE A 1 81 ? 4.569 -7.155 -19.773 1.00 98.31 81 ILE A O 1
ATOM 606 N N . LEU A 1 82 ? 4.856 -4.924 -19.655 1.00 97.94 82 LEU A N 1
ATOM 607 C CA . LEU A 1 82 ? 3.471 -4.559 -19.976 1.00 97.94 82 LEU A CA 1
ATOM 608 C C . LEU A 1 82 ? 3.042 -4.952 -21.397 1.00 97.94 82 LEU A C 1
ATOM 610 O O . LEU A 1 82 ? 1.849 -5.093 -21.658 1.00 97.94 82 LEU A O 1
ATOM 614 N N . ARG A 1 83 ? 3.992 -5.112 -22.322 1.00 98.06 83 ARG A N 1
ATOM 615 C CA . ARG A 1 83 ? 3.744 -5.572 -23.699 1.00 98.06 83 ARG A CA 1
ATOM 616 C C . ARG A 1 83 ? 3.887 -7.083 -23.873 1.00 98.06 83 ARG A C 1
ATOM 618 O O . ARG A 1 83 ? 3.715 -7.569 -24.989 1.00 98.06 83 ARG A O 1
ATOM 625 N N . SER A 1 84 ? 4.238 -7.820 -22.822 1.00 97.88 84 SER A N 1
ATOM 626 C CA . SER A 1 84 ? 4.388 -9.272 -22.905 1.00 97.88 84 SER A CA 1
ATOM 627 C C . SER A 1 84 ? 3.037 -9.980 -23.076 1.00 97.88 84 SER A C 1
ATOM 629 O O . SER A 1 84 ? 2.007 -9.494 -22.620 1.00 97.88 84 SER A O 1
ATOM 631 N N . ASP A 1 85 ? 3.038 -11.176 -23.671 1.00 98.06 85 ASP A N 1
ATOM 632 C CA . ASP A 1 85 ? 1.833 -12.015 -23.823 1.00 98.06 85 ASP A CA 1
ATOM 633 C C . ASP A 1 85 ? 1.438 -12.745 -22.515 1.00 98.06 85 ASP A C 1
ATOM 635 O O . ASP A 1 85 ? 0.834 -13.819 -22.541 1.00 98.06 85 ASP A O 1
ATOM 639 N N . LYS A 1 86 ? 1.847 -12.223 -21.352 1.00 98.12 86 LYS A N 1
ATOM 640 C CA . LYS A 1 86 ? 1.578 -12.831 -20.044 1.00 98.12 86 LYS A CA 1
ATOM 641 C C . LYS A 1 86 ? 0.218 -12.392 -19.507 1.00 98.12 86 LYS A C 1
ATOM 643 O O . LYS A 1 86 ? -0.233 -11.274 -19.725 1.00 98.12 86 LYS A O 1
ATOM 648 N N . GLU A 1 87 ? -0.397 -13.263 -18.715 1.00 97.81 87 GLU A N 1
ATOM 649 C CA . GLU A 1 87 ? -1.594 -12.919 -17.943 1.00 97.81 87 GLU A CA 1
ATOM 650 C C . GLU A 1 87 ? -1.291 -11.841 -16.886 1.00 97.81 87 GLU A C 1
ATOM 652 O O . GLU A 1 87 ? -0.172 -11.760 -16.367 1.00 97.81 87 GLU A O 1
ATOM 657 N N . ILE A 1 88 ? -2.307 -11.054 -16.511 1.00 97.38 88 ILE A N 1
ATOM 658 C CA . ILE A 1 88 ? -2.177 -9.919 -15.574 1.00 97.38 88 ILE A CA 1
ATOM 659 C C . ILE A 1 88 ? -1.449 -10.288 -14.267 1.00 97.38 88 ILE A C 1
ATOM 661 O O . ILE A 1 88 ? -0.491 -9.589 -13.929 1.00 97.38 88 ILE A O 1
ATOM 665 N N . PRO A 1 89 ? -1.786 -11.388 -13.560 1.00 97.00 89 PRO A N 1
ATOM 666 C CA . PRO A 1 89 ? -1.088 -11.739 -12.321 1.00 97.00 89 PRO A CA 1
ATOM 667 C C . PRO A 1 89 ? 0.405 -12.032 -12.527 1.00 97.00 89 PRO A C 1
ATOM 669 O O . PRO A 1 89 ? 1.232 -11.725 -11.670 1.00 97.00 89 PRO A O 1
ATOM 672 N N . ALA A 1 90 ? 0.779 -12.589 -13.684 1.00 97.88 90 ALA A N 1
ATOM 673 C CA . ALA A 1 90 ? 2.179 -12.838 -14.013 1.00 97.88 90 ALA A CA 1
ATOM 674 C C . ALA A 1 90 ? 2.928 -11.530 -14.319 1.00 97.88 90 ALA A C 1
ATOM 676 O O . ALA A 1 90 ? 4.060 -11.366 -13.866 1.00 97.88 90 ALA A O 1
ATOM 677 N N . MET A 1 91 ? 2.292 -10.573 -15.008 1.00 98.56 91 MET A N 1
ATOM 678 C CA . MET A 1 91 ? 2.862 -9.233 -15.209 1.00 98.56 91 MET A CA 1
ATOM 679 C C . MET A 1 91 ? 3.035 -8.477 -13.885 1.00 98.56 91 MET A C 1
ATOM 681 O O . MET A 1 91 ? 4.082 -7.872 -13.659 1.00 98.56 91 MET A O 1
ATOM 685 N N . ALA A 1 92 ? 2.053 -8.548 -12.981 1.00 98.38 92 ALA A N 1
ATOM 686 C CA . ALA A 1 92 ? 2.157 -7.959 -11.646 1.00 98.38 92 ALA A CA 1
ATOM 687 C C . ALA A 1 92 ? 3.328 -8.569 -10.856 1.00 98.38 92 ALA A C 1
ATOM 689 O O . ALA A 1 92 ? 4.110 -7.847 -10.239 1.00 98.38 92 ALA A O 1
ATOM 690 N N . GLN A 1 93 ? 3.518 -9.889 -10.933 1.00 98.38 93 GLN A N 1
ATOM 691 C CA . GLN A 1 93 ? 4.647 -10.556 -10.287 1.00 98.38 93 GLN A CA 1
ATOM 692 C C . GLN A 1 93 ? 6.004 -10.105 -10.851 1.00 98.38 93 GLN A C 1
ATOM 694 O O . GLN A 1 93 ? 6.959 -9.927 -10.085 1.00 98.38 93 GLN A O 1
ATOM 699 N N . ASP A 1 94 ? 6.100 -9.909 -12.166 1.00 98.38 94 ASP A N 1
ATOM 700 C CA . ASP A 1 94 ? 7.310 -9.401 -12.810 1.00 98.38 94 ASP A CA 1
ATOM 701 C C . ASP A 1 94 ? 7.591 -7.945 -12.420 1.00 98.38 94 ASP A C 1
ATOM 703 O O . ASP A 1 94 ? 8.718 -7.630 -12.034 1.00 98.38 94 ASP A O 1
ATOM 707 N N . LEU A 1 95 ? 6.575 -7.074 -12.425 1.00 98.44 95 LEU A N 1
ATOM 708 C CA . LEU A 1 95 ? 6.712 -5.688 -11.965 1.00 98.44 95 LEU A CA 1
ATOM 709 C C . LEU A 1 95 ? 7.099 -5.612 -10.490 1.00 98.44 95 LEU A C 1
ATOM 711 O O . LEU A 1 95 ? 7.964 -4.820 -10.128 1.00 98.44 95 LEU A O 1
ATOM 715 N N . HIS A 1 96 ? 6.531 -6.463 -9.635 1.00 98.44 96 HIS A N 1
ATOM 716 C CA . HIS A 1 96 ? 6.934 -6.561 -8.235 1.00 98.44 96 HIS A CA 1
ATOM 717 C C . HIS A 1 96 ? 8.430 -6.887 -8.109 1.00 98.44 96 HIS A C 1
ATOM 719 O O . HIS A 1 96 ? 9.143 -6.285 -7.305 1.00 98.44 96 HIS A O 1
ATOM 725 N N . ASN A 1 97 ? 8.934 -7.822 -8.917 1.00 98.06 97 ASN A N 1
ATOM 726 C CA . ASN A 1 97 ? 10.356 -8.158 -8.918 1.00 98.06 97 ASN A CA 1
ATOM 727 C C . ASN A 1 97 ? 11.215 -7.003 -9.441 1.00 98.06 97 ASN A C 1
ATOM 729 O O . ASN A 1 97 ? 12.267 -6.729 -8.863 1.00 98.06 97 ASN A O 1
ATOM 733 N N . LEU A 1 98 ? 10.746 -6.297 -10.472 1.00 97.81 98 LEU A N 1
ATOM 734 C CA . LEU A 1 98 ? 11.418 -5.129 -11.029 1.00 97.81 98 LEU A CA 1
ATOM 735 C C . LEU A 1 98 ? 11.506 -3.979 -10.007 1.00 97.81 98 LEU A C 1
ATOM 737 O O . LEU A 1 98 ? 12.583 -3.417 -9.810 1.00 97.81 98 LEU A O 1
ATOM 741 N N . VAL A 1 99 ? 10.426 -3.683 -9.275 1.00 97.88 99 VAL A N 1
ATOM 742 C CA . VAL A 1 99 ? 10.401 -2.658 -8.209 1.00 97.88 99 VAL A CA 1
ATOM 743 C C . VAL A 1 99 ? 11.485 -2.909 -7.155 1.00 97.88 99 VAL A C 1
ATOM 745 O O . VAL A 1 99 ? 12.083 -1.964 -6.645 1.00 97.88 99 VAL A O 1
ATOM 748 N N . LYS A 1 100 ? 11.805 -4.171 -6.846 1.00 96.31 100 LYS A N 1
ATOM 749 C CA . LYS A 1 100 ? 12.858 -4.515 -5.871 1.00 96.31 100 LYS A CA 1
ATOM 750 C C . LYS A 1 100 ? 14.273 -4.230 -6.368 1.00 96.31 100 LYS A C 1
ATOM 752 O O . LYS A 1 100 ? 15.183 -4.126 -5.549 1.00 96.31 100 LYS A O 1
ATOM 757 N N . THR A 1 101 ? 14.471 -4.184 -7.683 1.00 95.19 101 THR A N 1
ATOM 758 C CA . THR A 1 101 ? 15.785 -3.957 -8.299 1.00 95.19 101 THR A CA 1
ATOM 759 C C . THR A 1 101 ? 16.000 -2.508 -8.715 1.00 95.19 101 THR A C 1
ATOM 761 O O . THR A 1 101 ? 17.144 -2.066 -8.778 1.00 95.19 101 THR A O 1
ATOM 764 N N . LEU A 1 102 ? 14.916 -1.781 -8.996 1.00 95.50 102 LEU A N 1
ATOM 765 C CA . LEU A 1 102 ? 14.956 -0.369 -9.361 1.00 95.50 102 LEU A CA 1
ATOM 766 C C . LEU A 1 102 ? 15.164 0.534 -8.139 1.00 95.50 102 LEU A C 1
ATOM 768 O O . LEU A 1 102 ? 14.968 0.144 -6.988 1.00 95.50 102 LEU A O 1
ATOM 772 N N . ASN A 1 103 ? 15.544 1.778 -8.412 1.00 94.19 103 ASN A N 1
ATOM 773 C CA . ASN A 1 103 ? 15.661 2.858 -7.440 1.00 94.19 103 ASN A CA 1
ATOM 774 C C . ASN A 1 103 ? 15.156 4.177 -8.058 1.00 94.19 103 ASN A C 1
ATOM 776 O O . ASN A 1 103 ? 14.853 4.232 -9.250 1.00 94.19 103 ASN A O 1
ATOM 780 N N . GLY A 1 104 ? 15.028 5.224 -7.237 1.00 93.75 104 GLY A N 1
ATOM 781 C CA . GLY A 1 104 ? 14.630 6.559 -7.695 1.00 93.75 104 GLY A CA 1
ATOM 782 C C . GLY A 1 104 ? 13.291 6.580 -8.442 1.00 93.75 104 GLY A C 1
ATOM 783 O O . GLY A 1 104 ? 12.372 5.834 -8.108 1.00 93.75 104 GLY A O 1
ATOM 784 N N . GLU A 1 105 ? 13.203 7.431 -9.463 1.00 95.94 105 GLU A N 1
ATOM 785 C CA . GLU A 1 105 ? 11.991 7.651 -10.261 1.00 95.94 105 GLU A CA 1
ATOM 786 C C . GLU A 1 105 ? 11.530 6.394 -11.014 1.00 95.94 105 GLU A C 1
ATOM 788 O O . GLU A 1 105 ? 10.339 6.088 -11.029 1.00 95.94 105 GLU A O 1
ATOM 793 N N . ALA A 1 106 ? 12.465 5.601 -11.548 1.00 96.94 106 ALA A N 1
ATOM 794 C CA . ALA A 1 106 ? 12.155 4.341 -12.223 1.00 96.94 106 ALA A CA 1
ATOM 795 C C . ALA A 1 106 ? 11.378 3.375 -11.308 1.00 96.94 106 ALA A C 1
ATOM 797 O O . ALA A 1 106 ? 10.411 2.736 -11.727 1.00 96.94 106 ALA A O 1
ATOM 798 N N . GLN A 1 107 ? 11.765 3.296 -10.030 1.00 98.00 107 GLN A N 1
ATOM 799 C CA . GLN A 1 107 ? 11.076 2.464 -9.043 1.00 98.00 107 GLN A CA 1
ATOM 800 C C . GLN A 1 107 ? 9.640 2.940 -8.783 1.00 98.00 107 GLN A C 1
ATOM 802 O O . GLN A 1 107 ? 8.735 2.118 -8.638 1.00 98.00 107 GLN A O 1
ATOM 807 N N . VAL A 1 108 ? 9.436 4.259 -8.738 1.00 98.19 108 VAL A N 1
ATOM 808 C CA . VAL A 1 108 ? 8.125 4.884 -8.517 1.00 98.19 108 VAL A CA 1
ATOM 809 C C . VAL A 1 108 ? 7.216 4.690 -9.732 1.00 98.19 108 VAL A C 1
ATOM 811 O O . VAL A 1 108 ? 6.036 4.383 -9.582 1.00 98.19 108 VAL A O 1
ATOM 814 N N . ASN A 1 109 ? 7.742 4.800 -10.952 1.00 97.88 109 ASN A N 1
ATOM 815 C CA . ASN A 1 109 ? 6.972 4.499 -12.161 1.00 97.88 109 ASN A CA 1
ATOM 816 C C . ASN A 1 109 ? 6.537 3.029 -12.185 1.00 97.88 109 ASN A C 1
ATOM 818 O O . ASN A 1 109 ? 5.355 2.738 -12.378 1.00 97.88 109 ASN A O 1
ATOM 822 N N . ALA A 1 110 ? 7.455 2.103 -11.894 1.00 98.50 110 ALA A N 1
ATOM 823 C CA . ALA A 1 110 ? 7.131 0.681 -11.828 1.00 98.50 110 ALA A CA 1
ATOM 824 C C . ALA A 1 110 ? 6.067 0.379 -10.758 1.00 98.50 110 ALA A C 1
ATOM 826 O O . ALA A 1 110 ? 5.162 -0.419 -11.008 1.00 98.50 110 ALA A O 1
ATOM 827 N N . SER A 1 111 ? 6.119 1.043 -9.595 1.00 98.50 111 SER A N 1
ATOM 828 C CA . SER A 1 111 ? 5.126 0.840 -8.535 1.00 98.50 111 SER A CA 1
ATOM 829 C C . SER A 1 111 ? 3.727 1.324 -8.930 1.00 98.50 111 SER A C 1
ATOM 831 O O . SER A 1 111 ? 2.752 0.652 -8.600 1.00 98.50 111 SER A O 1
ATOM 833 N N . ARG A 1 112 ? 3.607 2.414 -9.704 1.00 98.56 112 ARG A N 1
ATOM 834 C CA . ARG A 1 112 ? 2.317 2.891 -10.247 1.00 98.56 112 ARG A CA 1
ATOM 835 C C . ARG A 1 112 ? 1.661 1.861 -11.165 1.00 98.56 112 ARG A C 1
ATOM 837 O O . ARG A 1 112 ? 0.454 1.646 -11.093 1.00 98.56 112 ARG A O 1
ATOM 844 N N . HIS A 1 113 ? 2.439 1.203 -12.021 1.00 98.44 113 HIS A N 1
ATOM 845 C CA . HIS A 1 113 ? 1.910 0.132 -12.869 1.00 98.44 113 HIS A CA 1
ATOM 846 C C . HIS A 1 113 ? 1.577 -1.125 -12.065 1.00 98.44 113 HIS A C 1
ATOM 848 O O . HIS A 1 113 ? 0.554 -1.758 -12.315 1.00 98.44 113 HIS A O 1
ATOM 854 N N . LEU A 1 114 ? 2.406 -1.455 -11.073 1.00 98.69 114 LEU A N 1
ATOM 855 C CA . LEU A 1 114 ? 2.204 -2.611 -10.211 1.00 98.69 114 LEU A CA 1
ATOM 856 C C . LEU A 1 114 ? 0.872 -2.539 -9.455 1.00 98.69 114 LEU A C 1
ATOM 858 O O . LEU A 1 114 ? 0.113 -3.507 -9.487 1.00 98.69 114 LEU A O 1
ATOM 862 N N . VAL A 1 115 ? 0.559 -1.408 -8.813 1.00 98.31 115 VAL A N 1
ATOM 863 C CA . VAL A 1 115 ? -0.701 -1.263 -8.060 1.00 98.31 115 VAL A CA 1
ATOM 864 C C . VAL A 1 115 ? -1.927 -1.408 -8.967 1.00 98.31 115 VAL A C 1
ATOM 866 O O . VAL A 1 115 ? -2.865 -2.117 -8.618 1.00 98.31 115 VAL A O 1
ATOM 869 N N . ASN A 1 116 ? -1.874 -0.858 -10.186 1.00 97.94 116 ASN A N 1
ATOM 870 C CA . ASN A 1 116 ? -2.963 -0.956 -11.165 1.00 97.94 116 ASN A CA 1
ATOM 871 C C . ASN A 1 116 ? -3.222 -2.389 -11.652 1.00 97.94 116 ASN A C 1
ATOM 873 O O . ASN A 1 116 ? -4.340 -2.710 -12.048 1.00 97.94 116 ASN A O 1
ATOM 877 N N . LEU A 1 117 ? -2.194 -3.240 -11.658 1.00 98.00 117 LEU A N 1
ATOM 878 C CA . LEU A 1 117 ? -2.303 -4.645 -12.059 1.00 98.00 117 LEU A CA 1
ATOM 879 C C . LEU A 1 117 ? -2.567 -5.588 -10.881 1.00 98.00 117 LEU A C 1
ATOM 881 O O . LEU A 1 117 ? -2.798 -6.776 -11.097 1.00 98.00 117 LEU A O 1
ATOM 885 N N . THR A 1 118 ? -2.537 -5.078 -9.649 1.00 98.12 118 THR A N 1
ATOM 886 C CA . THR A 1 118 ? -2.764 -5.875 -8.444 1.00 98.12 118 THR A CA 1
ATOM 887 C C . THR A 1 118 ? -4.238 -5.807 -8.049 1.00 98.12 118 THR A C 1
ATOM 889 O O . THR A 1 118 ? -4.798 -4.733 -7.803 1.00 98.12 118 THR A O 1
ATOM 892 N N . SER A 1 119 ? -4.872 -6.976 -8.016 1.00 96.56 119 SER A N 1
ATOM 893 C CA . SER A 1 119 ? -6.238 -7.162 -7.533 1.00 96.56 119 SER A CA 1
ATOM 894 C C . SER A 1 119 ? -6.294 -7.097 -6.002 1.00 96.56 119 SER A C 1
ATOM 896 O O . SER A 1 119 ? -5.267 -7.115 -5.318 1.00 96.56 119 SER A O 1
ATOM 898 N N . ASP A 1 120 ? -7.503 -7.051 -5.454 1.00 96.50 120 ASP A N 1
ATOM 899 C CA . ASP A 1 120 ? -7.713 -7.091 -4.007 1.00 96.50 120 ASP A CA 1
ATOM 900 C C . ASP A 1 120 ? -7.326 -8.469 -3.436 1.00 96.50 120 ASP A C 1
ATOM 902 O O . ASP A 1 120 ? -6.736 -8.563 -2.358 1.00 96.50 120 ASP A O 1
ATOM 906 N N . GLU A 1 121 ? -7.571 -9.546 -4.187 1.00 95.44 121 GLU A N 1
ATOM 907 C CA . GLU A 1 121 ? -7.202 -10.915 -3.818 1.00 95.44 121 GLU A CA 1
ATOM 908 C C . GLU A 1 121 ? -5.680 -11.115 -3.756 1.00 95.44 121 GLU A C 1
ATOM 910 O O . GLU A 1 121 ? -5.178 -11.852 -2.900 1.00 95.44 121 GLU A O 1
ATOM 915 N N . ASP A 1 122 ? -4.946 -10.426 -4.631 1.00 95.94 122 ASP A N 1
ATOM 916 C CA . ASP A 1 122 ? -3.494 -10.535 -4.760 1.00 95.94 122 ASP A CA 1
ATOM 917 C C . ASP A 1 122 ? -2.738 -9.435 -3.997 1.00 95.94 122 ASP A C 1
ATOM 919 O O . ASP A 1 122 ? -1.509 -9.384 -4.049 1.00 95.94 122 ASP A O 1
ATOM 923 N N . TYR A 1 123 ? -3.424 -8.577 -3.231 1.00 96.00 123 TYR A N 1
ATOM 924 C CA . TYR A 1 123 ? -2.812 -7.409 -2.577 1.00 96.00 123 TYR A CA 1
ATOM 925 C C . TYR A 1 123 ? -1.670 -7.752 -1.607 1.00 96.00 123 TYR A C 1
ATOM 927 O O . TYR A 1 123 ? -0.755 -6.958 -1.365 1.00 96.00 123 TYR A O 1
ATOM 935 N N . ASN A 1 124 ? -1.673 -8.978 -1.079 1.00 94.81 124 ASN A N 1
ATOM 936 C CA . ASN A 1 124 ? -0.579 -9.508 -0.267 1.00 94.81 124 ASN A CA 1
ATOM 937 C C . ASN A 1 124 ? 0.771 -9.535 -1.001 1.00 94.81 124 ASN A C 1
ATOM 939 O O . ASN A 1 124 ? 1.809 -9.539 -0.343 1.00 94.81 124 ASN A O 1
ATOM 943 N N . LEU A 1 125 ? 0.771 -9.529 -2.338 1.00 96.38 125 LEU A N 1
ATOM 944 C CA . LEU A 1 125 ? 1.978 -9.409 -3.151 1.00 96.38 125 LEU A CA 1
ATOM 945 C C . LEU A 1 125 ? 2.740 -8.115 -2.845 1.00 96.38 125 LEU A C 1
ATOM 947 O O . LEU A 1 125 ? 3.966 -8.126 -2.808 1.00 96.38 125 LEU A O 1
ATOM 951 N N . ILE A 1 126 ? 2.027 -7.007 -2.625 1.00 97.06 126 ILE A N 1
ATOM 952 C CA . ILE A 1 126 ? 2.627 -5.667 -2.564 1.00 97.06 126 ILE A CA 1
ATOM 953 C C . ILE A 1 126 ? 2.602 -5.048 -1.165 1.00 97.06 126 ILE A C 1
ATOM 955 O O . ILE A 1 126 ? 3.346 -4.105 -0.897 1.00 97.06 126 ILE A O 1
ATOM 959 N N . SER A 1 127 ? 1.804 -5.596 -0.245 1.00 95.44 127 SER A N 1
ATOM 960 C CA . SER A 1 127 ? 1.642 -5.058 1.112 1.00 95.44 127 SER A CA 1
ATOM 961 C C . SER A 1 127 ? 2.941 -5.011 1.924 1.00 95.44 127 SER A C 1
ATOM 963 O O . SER A 1 127 ? 3.087 -4.166 2.805 1.00 95.44 127 SER A O 1
ATOM 965 N N . GLY A 1 128 ? 3.922 -5.860 1.603 1.00 94.94 128 GLY A N 1
ATOM 966 C CA . GLY A 1 128 ? 5.243 -5.835 2.232 1.00 94.94 128 GLY A CA 1
ATOM 967 C C . GLY A 1 128 ? 5.990 -4.512 2.028 1.00 94.94 128 GLY A C 1
ATOM 968 O O . GLY A 1 128 ? 6.659 -4.045 2.947 1.00 94.94 128 GLY A O 1
ATOM 969 N N . PHE A 1 129 ? 5.832 -3.862 0.869 1.00 96.44 129 PHE A N 1
ATOM 970 C CA . PHE A 1 129 ? 6.473 -2.572 0.595 1.00 96.44 129 PHE A CA 1
ATOM 971 C C . PHE A 1 129 ? 5.927 -1.446 1.475 1.00 96.44 129 PHE A C 1
ATOM 973 O O . PHE A 1 129 ? 6.691 -0.562 1.855 1.00 96.44 129 PHE A O 1
ATOM 980 N N . LEU A 1 130 ? 4.640 -1.502 1.838 1.00 94.94 130 LEU A N 1
ATOM 981 C CA . LEU A 1 130 ? 3.985 -0.505 2.689 1.00 94.94 130 LEU A CA 1
ATOM 982 C C . LEU A 1 130 ? 4.500 -0.493 4.125 1.00 94.94 130 LEU A C 1
ATOM 984 O O . LEU A 1 130 ? 4.240 0.464 4.830 1.00 94.94 130 LEU A O 1
ATOM 988 N N . VAL A 1 131 ? 5.165 -1.547 4.597 1.00 89.62 131 VAL A N 1
ATOM 989 C CA . VAL A 1 131 ? 5.613 -1.633 5.998 1.00 89.62 131 VAL A CA 1
ATOM 990 C C . VAL A 1 131 ? 7.119 -1.841 6.139 1.00 89.62 131 VAL A C 1
ATOM 992 O O . VAL A 1 131 ? 7.636 -1.823 7.257 1.00 89.62 131 VAL A O 1
ATOM 995 N N . ASP A 1 132 ? 7.839 -2.017 5.028 1.00 91.81 132 ASP A N 1
ATOM 996 C CA . ASP A 1 132 ? 9.296 -2.120 5.024 1.00 91.81 132 ASP A CA 1
ATOM 997 C C . ASP A 1 132 ? 9.933 -0.719 5.144 1.00 91.81 132 ASP A C 1
ATOM 999 O O . ASP A 1 132 ? 9.773 0.113 4.247 1.00 91.81 132 ASP A O 1
ATOM 1003 N N . PRO A 1 133 ? 10.706 -0.437 6.214 1.00 89.62 133 PRO A N 1
ATOM 1004 C CA . PRO A 1 133 ? 11.363 0.858 6.404 1.00 89.62 133 PRO A CA 1
ATOM 1005 C C . PRO A 1 133 ? 12.447 1.166 5.359 1.00 89.62 133 PRO A C 1
ATOM 1007 O O . PRO A 1 133 ? 12.978 2.275 5.346 1.00 89.62 133 PRO A O 1
ATOM 1010 N N . LYS A 1 134 ? 12.829 0.194 4.522 1.00 92.12 134 LYS A N 1
ATOM 1011 C CA . LYS A 1 134 ? 13.782 0.381 3.419 1.00 92.12 134 LYS A CA 1
ATOM 1012 C C . LYS A 1 134 ? 13.110 0.773 2.106 1.00 92.12 134 LYS A C 1
ATOM 1014 O O . LYS A 1 134 ? 13.825 1.111 1.162 1.00 92.12 134 LYS A O 1
ATOM 1019 N N . THR A 1 135 ? 11.783 0.702 2.020 1.00 95.25 135 THR A N 1
ATOM 1020 C CA . THR A 1 135 ? 11.059 1.112 0.817 1.00 95.25 135 THR A CA 1
ATOM 1021 C C . THR A 1 135 ? 11.234 2.612 0.598 1.00 95.25 135 THR A C 1
ATOM 1023 O O . THR A 1 135 ? 11.183 3.405 1.538 1.00 95.25 135 THR A O 1
ATOM 1026 N N . ASN A 1 136 ? 11.437 3.006 -0.658 1.00 95.12 136 ASN A N 1
ATOM 1027 C CA . ASN A 1 136 ? 11.465 4.409 -1.052 1.00 95.12 136 ASN A CA 1
ATOM 1028 C C . ASN A 1 136 ? 10.163 5.113 -0.594 1.00 95.12 136 ASN A C 1
ATOM 1030 O O . ASN A 1 136 ? 9.082 4.627 -0.931 1.00 95.12 136 ASN A O 1
ATOM 1034 N N . PRO A 1 137 ? 10.229 6.243 0.138 1.00 95.75 137 PRO A N 1
ATOM 1035 C CA . PRO A 1 137 ? 9.042 6.965 0.595 1.00 95.75 137 PRO A CA 1
ATOM 1036 C C . PRO A 1 137 ? 8.044 7.318 -0.515 1.00 95.75 137 PRO A C 1
ATOM 1038 O O . PRO A 1 137 ? 6.841 7.239 -0.288 1.00 95.75 137 PRO A O 1
ATOM 1041 N N . GLU A 1 138 ? 8.516 7.628 -1.725 1.00 97.38 138 GLU A N 1
ATOM 1042 C CA . GLU A 1 138 ? 7.641 7.919 -2.870 1.00 97.38 138 GLU A CA 1
ATOM 1043 C C . GLU A 1 138 ? 6.906 6.663 -3.368 1.00 97.38 138 GLU A C 1
ATOM 1045 O O . GLU A 1 138 ? 5.761 6.726 -3.809 1.00 97.38 138 GLU A O 1
ATOM 1050 N N . VAL A 1 139 ? 7.529 5.485 -3.246 1.00 98.06 139 VAL A N 1
ATOM 1051 C CA . VAL A 1 139 ? 6.860 4.203 -3.513 1.00 98.06 139 VAL A CA 1
ATOM 1052 C C . VAL A 1 139 ? 5.803 3.932 -2.443 1.00 98.06 139 VAL A C 1
ATOM 1054 O O . VAL A 1 139 ? 4.694 3.532 -2.787 1.00 98.06 139 VAL A O 1
ATOM 1057 N N . ILE A 1 140 ? 6.112 4.191 -1.165 1.00 98.12 140 ILE A N 1
ATOM 1058 C CA . ILE A 1 140 ? 5.136 4.080 -0.068 1.00 98.12 140 ILE A CA 1
ATOM 1059 C C . ILE A 1 140 ? 3.926 4.979 -0.344 1.00 98.12 140 ILE A C 1
ATOM 1061 O O . ILE A 1 140 ? 2.800 4.530 -0.169 1.00 98.12 140 ILE A O 1
ATOM 1065 N N . GLU A 1 141 ? 4.136 6.214 -0.801 1.00 97.94 141 GLU A N 1
ATOM 1066 C CA . GLU A 1 141 ? 3.053 7.145 -1.141 1.00 97.94 141 GLU A CA 1
ATOM 1067 C C . GLU A 1 141 ? 2.152 6.610 -2.264 1.00 97.94 141 GLU A C 1
ATOM 1069 O O . GLU A 1 141 ? 0.929 6.632 -2.125 1.00 97.94 141 GLU A O 1
ATOM 1074 N N . VAL A 1 142 ? 2.732 6.063 -3.340 1.00 98.38 142 VAL A N 1
ATOM 1075 C CA . VAL A 1 142 ? 1.961 5.436 -4.429 1.00 98.38 142 VAL A CA 1
ATOM 1076 C C . VAL A 1 142 ? 1.101 4.286 -3.907 1.00 98.38 142 VAL A C 1
ATOM 1078 O O . VAL A 1 142 ? -0.098 4.247 -4.177 1.00 98.38 142 VAL A O 1
ATOM 1081 N N . LEU A 1 143 ? 1.693 3.364 -3.143 1.00 98.25 143 LEU A N 1
ATOM 1082 C CA . LEU A 1 143 ? 0.965 2.211 -2.611 1.00 98.25 143 LEU A CA 1
ATOM 1083 C C . LEU A 1 143 ? -0.082 2.625 -1.576 1.00 98.25 143 LEU A C 1
ATOM 1085 O O . LEU A 1 143 ? -1.147 2.023 -1.512 1.00 98.25 143 LEU A O 1
ATOM 1089 N N . PHE A 1 144 ? 0.200 3.644 -0.766 1.00 98.25 144 PHE A N 1
ATOM 1090 C CA . PHE A 1 144 ? -0.744 4.136 0.229 1.00 98.25 144 PHE A CA 1
ATOM 1091 C C . PHE A 1 144 ? -1.948 4.806 -0.439 1.00 98.25 144 PHE A C 1
ATOM 1093 O O . PHE A 1 144 ? -3.086 4.523 -0.075 1.00 98.25 144 PHE A O 1
ATOM 1100 N N . SER A 1 145 ? -1.707 5.632 -1.458 1.00 97.94 145 SER A N 1
ATOM 1101 C CA . SER A 1 145 ? -2.764 6.243 -2.269 1.00 97.94 145 SER A CA 1
ATOM 1102 C C . SER A 1 145 ? -3.644 5.189 -2.945 1.00 97.94 145 SER A C 1
ATOM 1104 O O . SER A 1 145 ? -4.869 5.300 -2.932 1.00 97.94 145 SER A O 1
ATOM 1106 N N . ASP A 1 146 ? -3.045 4.118 -3.472 1.00 98.25 146 ASP A N 1
ATOM 1107 C CA . ASP A 1 146 ? -3.805 2.981 -3.988 1.00 98.25 146 ASP A CA 1
ATOM 1108 C C . ASP A 1 146 ? -4.619 2.289 -2.881 1.00 98.25 146 ASP A C 1
ATOM 1110 O O . ASP A 1 146 ? -5.827 2.125 -3.043 1.00 98.25 146 ASP A O 1
ATOM 1114 N N . LEU A 1 147 ? -4.006 1.972 -1.732 1.00 97.75 147 LEU A N 1
ATOM 1115 C CA . LEU A 1 147 ? -4.667 1.319 -0.595 1.00 97.75 147 LEU A CA 1
ATOM 1116 C C . LEU A 1 147 ? -5.917 2.078 -0.129 1.00 97.75 147 LEU A C 1
ATOM 1118 O O . LEU A 1 147 ? -6.939 1.458 0.172 1.00 97.75 147 LEU A O 1
ATOM 1122 N N . MET A 1 148 ? -5.869 3.413 -0.114 1.00 97.56 148 MET A N 1
ATOM 1123 C CA . MET A 1 148 ? -7.004 4.273 0.247 1.00 97.56 148 MET A CA 1
ATOM 1124 C C . MET A 1 148 ? -8.236 4.073 -0.654 1.00 97.56 148 MET A C 1
ATOM 1126 O O . MET A 1 148 ? -9.350 4.393 -0.240 1.00 97.56 148 MET A O 1
ATOM 1130 N N . ASN A 1 149 ? -8.057 3.510 -1.853 1.00 96.81 149 ASN A N 1
ATOM 1131 C CA . ASN A 1 149 ? -9.124 3.202 -2.806 1.00 96.81 149 ASN A CA 1
ATOM 1132 C C . ASN A 1 149 ? -9.560 1.720 -2.798 1.00 96.81 149 ASN A C 1
ATOM 1134 O O . ASN A 1 149 ? -10.430 1.346 -3.584 1.00 96.81 149 ASN A O 1
ATOM 1138 N N . ARG A 1 150 ? -8.973 0.877 -1.937 1.00 96.69 150 ARG A N 1
ATOM 1139 C CA . ARG A 1 150 ? -9.278 -0.565 -1.825 1.00 96.69 150 ARG A CA 1
ATOM 1140 C C . ARG A 1 150 ? -10.394 -0.872 -0.831 1.00 96.69 150 ARG A C 1
ATOM 1142 O O . ARG A 1 150 ? -10.821 0.001 -0.076 1.00 96.69 150 ARG A O 1
ATOM 1149 N N . ASP A 1 151 ? -10.853 -2.126 -0.810 1.00 96.06 151 ASP A N 1
ATOM 1150 C CA . ASP A 1 151 ? -11.831 -2.582 0.178 1.00 96.06 151 ASP A CA 1
ATOM 1151 C C . ASP A 1 151 ? -11.331 -2.327 1.612 1.00 96.06 151 ASP A C 1
ATOM 1153 O O . ASP A 1 151 ? -10.169 -2.558 1.967 1.00 96.06 151 ASP A O 1
ATOM 1157 N N . ARG A 1 152 ? -12.247 -1.883 2.472 1.00 96.38 152 ARG A N 1
ATOM 1158 C CA . ARG A 1 152 ? -12.000 -1.659 3.895 1.00 96.38 152 ARG A CA 1
ATOM 1159 C C . ARG A 1 152 ? -11.450 -2.905 4.598 1.00 96.38 152 ARG A C 1
ATOM 1161 O O . ARG A 1 152 ? -10.631 -2.774 5.509 1.00 96.38 152 ARG A O 1
ATOM 1168 N N . ALA A 1 153 ? -11.851 -4.099 4.163 1.00 96.50 153 ALA A N 1
ATOM 1169 C CA . ALA A 1 153 ? -11.345 -5.362 4.688 1.00 96.50 153 ALA A CA 1
ATOM 1170 C C . ALA A 1 153 ? -9.826 -5.532 4.489 1.00 96.50 153 ALA A C 1
ATOM 1172 O O . ALA A 1 153 ? -9.175 -6.177 5.314 1.00 96.50 153 ALA A O 1
ATOM 1173 N N . LEU A 1 154 ? -9.256 -4.930 3.438 1.00 95.75 154 LEU A N 1
ATOM 1174 C CA . LEU A 1 154 ? -7.810 -4.880 3.192 1.00 95.75 154 LEU A CA 1
ATOM 1175 C C . LEU A 1 154 ? -7.139 -3.719 3.929 1.00 95.75 154 LEU A C 1
ATOM 1177 O O . LEU A 1 154 ? -6.036 -3.875 4.457 1.00 95.75 154 LEU A O 1
ATOM 1181 N N . GLN A 1 155 ? -7.808 -2.567 3.991 1.00 97.19 155 GLN A N 1
ATOM 1182 C CA . GLN A 1 155 ? -7.278 -1.361 4.628 1.00 97.19 155 GLN A CA 1
ATOM 1183 C C . GLN A 1 155 ? -6.998 -1.558 6.117 1.00 97.19 155 GLN A C 1
ATOM 1185 O O . GLN A 1 155 ? -5.893 -1.270 6.574 1.00 97.19 155 GLN A O 1
ATOM 1190 N N . ILE A 1 156 ? -7.971 -2.070 6.879 1.00 97.69 156 ILE A N 1
ATOM 1191 C CA . ILE A 1 156 ? -7.902 -2.089 8.349 1.00 97.69 156 ILE A CA 1
ATOM 1192 C C . ILE A 1 156 ? -6.659 -2.826 8.876 1.00 97.69 156 ILE A C 1
ATOM 1194 O O . ILE A 1 156 ? -5.931 -2.235 9.678 1.00 97.69 156 ILE A O 1
ATOM 1198 N N . PRO A 1 157 ? -6.344 -4.066 8.446 1.00 96.31 157 PRO A N 1
ATOM 1199 C CA . PRO A 1 157 ? -5.139 -4.749 8.914 1.00 96.31 157 PRO A CA 1
ATOM 1200 C C . PRO A 1 157 ? -3.848 -3.974 8.617 1.00 96.31 157 PRO A C 1
ATOM 1202 O O . PRO A 1 157 ? -2.940 -3.936 9.448 1.00 96.31 157 PRO A O 1
ATOM 1205 N N . LEU A 1 158 ? -3.759 -3.338 7.445 1.00 96.88 158 LEU A N 1
ATOM 1206 C CA . LEU A 1 158 ? -2.574 -2.586 7.030 1.00 96.88 158 LEU A CA 1
ATOM 1207 C C . LEU A 1 158 ? -2.451 -1.261 7.787 1.00 96.88 158 LEU A C 1
ATOM 1209 O O . LEU A 1 158 ? -1.363 -0.922 8.254 1.00 96.88 158 LEU A O 1
ATOM 1213 N N . PHE A 1 159 ? -3.562 -0.561 8.002 1.00 97.88 159 PHE A N 1
ATOM 1214 C CA . PHE A 1 159 ? -3.614 0.641 8.828 1.00 97.88 159 PHE A CA 1
ATOM 1215 C C . PHE A 1 159 ? -3.217 0.352 10.273 1.00 97.88 159 PHE A C 1
ATOM 1217 O O . PHE A 1 159 ? -2.403 1.082 10.829 1.00 97.88 159 PHE A O 1
ATOM 1224 N N . LEU A 1 160 ? -3.685 -0.747 10.871 1.00 97.44 160 LEU A N 1
ATOM 1225 C CA . LEU A 1 160 ? -3.260 -1.141 12.219 1.00 97.44 160 LEU A CA 1
ATOM 1226 C C . LEU A 1 160 ? -1.745 -1.381 12.302 1.00 97.44 160 LEU A C 1
ATOM 1228 O O . LEU A 1 160 ? -1.111 -0.973 13.277 1.00 97.44 160 LEU A O 1
ATOM 1232 N N . ASN A 1 161 ? -1.146 -1.998 11.279 1.00 95.25 161 ASN A N 1
ATOM 1233 C CA . ASN A 1 161 ? 0.304 -2.196 11.221 1.00 95.25 161 ASN A CA 1
ATOM 1234 C C . ASN A 1 161 ? 1.063 -0.866 11.100 1.00 95.25 161 ASN A C 1
ATOM 1236 O O . ASN A 1 161 ? 2.042 -0.656 11.817 1.00 95.25 161 ASN A O 1
ATOM 1240 N N . ILE A 1 162 ? 0.597 0.042 10.238 1.00 96.50 162 ILE A N 1
ATOM 1241 C CA . ILE A 1 162 ? 1.191 1.375 10.059 1.00 96.50 162 ILE A CA 1
ATOM 1242 C C . I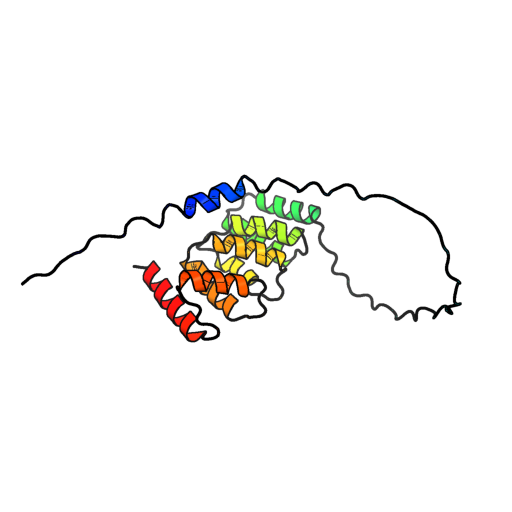LE A 1 162 ? 1.066 2.206 11.343 1.00 96.50 162 ILE A C 1
ATOM 1244 O O . ILE A 1 162 ? 2.037 2.827 11.778 1.00 96.50 162 ILE A O 1
ATOM 1248 N N . LEU A 1 163 ? -0.100 2.184 11.988 1.00 96.19 163 LEU A N 1
ATOM 1249 C CA . LEU A 1 163 ? -0.393 2.947 13.199 1.00 96.19 163 LEU A CA 1
ATOM 1250 C C . LEU A 1 163 ? 0.525 2.557 14.367 1.00 96.19 163 LEU A C 1
ATOM 1252 O O . LEU A 1 163 ? 0.959 3.418 15.132 1.00 96.19 163 LEU A O 1
ATOM 1256 N N . LYS A 1 164 ? 0.870 1.268 14.472 1.00 95.31 164 LYS A N 1
ATOM 1257 C CA . LYS A 1 164 ? 1.802 0.725 15.476 1.00 95.31 164 LYS A CA 1
ATOM 1258 C C . LYS A 1 164 ? 3.268 1.080 15.215 1.00 95.31 164 LYS A C 1
ATOM 1260 O O . LYS A 1 164 ? 4.111 0.801 16.067 1.00 95.31 164 LYS A O 1
ATOM 1265 N N . ASN A 1 165 ? 3.585 1.691 14.074 1.00 94.62 165 ASN A N 1
ATOM 1266 C CA . ASN A 1 165 ? 4.917 2.180 13.743 1.00 94.62 165 ASN A CA 1
ATOM 1267 C C . ASN A 1 165 ? 4.931 3.721 13.672 1.00 94.62 165 ASN A C 1
ATOM 1269 O O . ASN A 1 165 ? 4.702 4.282 12.601 1.00 94.62 165 ASN A O 1
ATOM 1273 N N . PRO A 1 166 ? 5.274 4.424 14.770 1.00 94.12 166 PRO A N 1
ATOM 1274 C CA . PRO A 1 166 ? 5.314 5.889 14.799 1.00 94.12 166 PRO A CA 1
ATOM 1275 C C . PRO A 1 166 ? 6.331 6.526 13.842 1.00 94.12 166 PRO A C 1
ATOM 1277 O O . PRO A 1 166 ? 6.281 7.728 13.620 1.00 94.12 166 PRO A O 1
ATOM 1280 N N . GLN A 1 167 ? 7.285 5.749 13.318 1.00 94.56 167 GLN A N 1
ATOM 1281 C CA . GLN A 1 167 ? 8.278 6.224 12.347 1.00 94.56 167 GLN A CA 1
ATOM 1282 C C . GLN A 1 167 ? 7.830 6.004 10.896 1.00 94.56 167 GLN A C 1
ATOM 1284 O O . GLN A 1 167 ? 8.561 6.346 9.970 1.00 94.56 167 GLN A O 1
ATOM 1289 N N . HIS A 1 168 ? 6.659 5.399 10.680 1.00 95.94 168 HIS A N 1
ATOM 1290 C CA . HIS A 1 168 ? 6.137 5.181 9.341 1.00 95.94 168 HIS A CA 1
ATOM 1291 C C . HIS A 1 168 ? 5.736 6.522 8.693 1.00 95.94 168 HIS A C 1
ATOM 1293 O O . HIS A 1 168 ? 5.027 7.295 9.341 1.00 95.94 168 HIS A O 1
ATOM 1299 N N . PRO A 1 169 ? 6.094 6.795 7.419 1.00 96.06 169 PRO A N 1
ATOM 1300 C CA . PRO A 1 169 ? 5.784 8.072 6.763 1.00 96.06 169 PRO A CA 1
ATOM 1301 C C . PRO A 1 169 ? 4.292 8.428 6.753 1.00 96.06 169 PRO A C 1
ATOM 1303 O O . PRO A 1 169 ? 3.932 9.593 6.839 1.00 96.06 169 PRO A O 1
ATOM 1306 N N . GLN A 1 170 ? 3.430 7.411 6.690 1.00 97.62 170 GLN A N 1
ATOM 1307 C CA . GLN A 1 170 ? 1.968 7.556 6.664 1.00 97.62 170 GLN A CA 1
ATOM 1308 C C . GLN A 1 170 ? 1.310 7.378 8.047 1.00 97.62 170 GLN A C 1
ATOM 1310 O O . GLN A 1 170 ? 0.103 7.179 8.121 1.00 97.62 170 GLN A O 1
ATOM 1315 N N . ASN A 1 171 ? 2.070 7.369 9.155 1.00 97.06 171 ASN A N 1
ATOM 1316 C CA . ASN A 1 171 ? 1.506 7.090 10.486 1.00 97.06 171 ASN A CA 1
ATOM 1317 C C . ASN A 1 171 ? 0.425 8.103 10.899 1.00 97.06 171 ASN A C 1
ATOM 1319 O O . ASN A 1 171 ? -0.647 7.702 11.350 1.00 97.06 171 ASN A O 1
ATOM 1323 N N . GLU A 1 172 ? 0.700 9.398 10.726 1.00 97.19 172 GLU A N 1
ATOM 1324 C CA . GLU A 1 172 ? -0.231 10.475 11.084 1.00 97.19 172 GLU A CA 1
ATOM 1325 C C . GLU A 1 172 ? -1.500 10.431 10.225 1.00 97.19 172 GLU A C 1
ATOM 1327 O O . GLU A 1 172 ? -2.608 10.475 10.756 1.00 97.19 172 GLU A O 1
ATOM 1332 N N . GLU A 1 173 ? -1.350 10.251 8.911 1.00 97.88 173 GLU A N 1
ATOM 1333 C CA . GLU A 1 173 ? -2.487 10.149 7.994 1.00 97.88 173 GLU A CA 1
ATOM 1334 C C . GLU A 1 173 ? -3.363 8.933 8.319 1.00 97.88 173 GLU A C 1
ATOM 1336 O O . GLU A 1 173 ? -4.582 9.049 8.445 1.00 97.88 173 GLU A O 1
ATOM 1341 N N . VAL A 1 174 ? -2.748 7.774 8.576 1.00 98.06 174 VAL A N 1
ATOM 1342 C CA . VAL A 1 174 ? -3.474 6.577 9.015 1.00 98.06 174 VAL A CA 1
ATOM 1343 C C . VAL A 1 174 ? -4.207 6.812 10.332 1.00 98.06 174 VAL A C 1
ATOM 1345 O O . VAL A 1 174 ? -5.353 6.387 10.463 1.00 98.06 174 VAL A O 1
ATOM 1348 N N . ARG A 1 175 ? -3.600 7.504 11.304 1.00 98.25 175 ARG A N 1
ATOM 1349 C CA . ARG A 1 175 ? -4.278 7.857 12.561 1.00 98.25 175 ARG A CA 1
ATOM 1350 C C . ARG A 1 17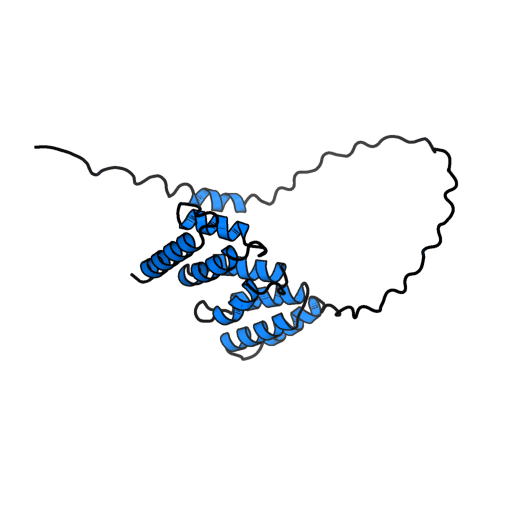5 ? -5.513 8.716 12.302 1.00 98.25 175 ARG A C 1
ATOM 1352 O O . ARG A 1 175 ? -6.564 8.434 12.878 1.00 98.25 175 ARG A O 1
ATOM 1359 N N . ASN A 1 176 ? -5.408 9.720 11.437 1.00 98.19 176 ASN A N 1
ATOM 1360 C CA . ASN A 1 176 ? -6.527 10.595 11.086 1.00 98.19 176 ASN A CA 1
ATOM 1361 C C . ASN A 1 176 ? -7.673 9.802 10.446 1.00 98.19 176 ASN A C 1
ATOM 1363 O O . ASN A 1 176 ? -8.819 9.905 10.887 1.00 98.19 176 ASN A O 1
ATOM 1367 N N . VAL A 1 177 ? -7.360 8.956 9.462 1.00 97.94 177 VAL A N 1
ATOM 1368 C CA . VAL A 1 177 ? -8.344 8.095 8.791 1.00 97.94 177 VAL A CA 1
ATOM 1369 C C . VAL A 1 177 ? -8.999 7.138 9.786 1.00 97.94 177 VAL A C 1
ATOM 1371 O O . VAL A 1 177 ? -10.223 7.090 9.880 1.00 97.94 177 VAL A O 1
ATOM 1374 N N . MET A 1 178 ? -8.205 6.421 10.581 1.00 98.19 178 MET A N 1
ATOM 1375 C CA . MET A 1 178 ? -8.703 5.460 11.569 1.00 98.19 178 MET A CA 1
ATOM 1376 C C . MET A 1 178 ? -9.576 6.129 12.636 1.00 98.19 178 MET A C 1
ATOM 1378 O O . MET A 1 178 ? -10.601 5.575 13.016 1.00 98.19 178 MET A O 1
ATOM 1382 N N . THR A 1 179 ? -9.233 7.347 13.060 1.00 98.31 179 THR A N 1
ATOM 1383 C CA . THR A 1 179 ? -10.037 8.149 13.997 1.00 98.31 179 THR A CA 1
ATOM 1384 C C . THR A 1 179 ? -11.392 8.520 13.402 1.00 98.31 179 THR A C 1
ATOM 1386 O O . THR A 1 179 ? -12.417 8.413 14.073 1.00 98.31 179 THR A O 1
ATOM 1389 N N . ILE A 1 180 ? -11.429 8.921 12.127 1.00 97.75 180 ILE A N 1
ATOM 1390 C CA . ILE A 1 180 ? -12.684 9.223 11.424 1.00 97.75 180 ILE A CA 1
ATOM 1391 C C . ILE A 1 180 ? -13.554 7.967 11.307 1.00 97.75 180 ILE A C 1
ATOM 1393 O O . ILE A 1 180 ? -14.765 8.042 11.513 1.00 97.75 180 ILE A O 1
ATOM 1397 N N . LEU A 1 181 ? -12.949 6.819 10.988 1.00 96.62 181 LEU A N 1
ATOM 1398 C CA . LEU A 1 181 ? -13.662 5.549 10.851 1.00 96.62 181 LEU A CA 1
ATOM 1399 C C . LEU A 1 181 ? -14.193 5.030 12.193 1.00 96.62 181 LEU A C 1
ATOM 1401 O O . LEU A 1 181 ? -15.325 4.552 12.251 1.00 96.62 181 LEU A O 1
ATOM 1405 N N . ALA A 1 182 ? -13.403 5.138 13.262 1.00 97.50 182 ALA A N 1
ATOM 1406 C CA . ALA A 1 182 ? -13.785 4.691 14.597 1.00 97.50 182 ALA A CA 1
ATOM 1407 C C . ALA A 1 182 ? -14.741 5.656 15.311 1.00 97.50 182 ALA A C 1
ATOM 1409 O O . ALA A 1 182 ? -15.509 5.240 16.176 1.00 97.50 182 ALA A O 1
ATOM 1410 N N . GLY A 1 183 ? -14.715 6.938 14.943 1.00 98.06 183 GLY A N 1
ATOM 1411 C CA . GLY A 1 183 ? -15.452 8.003 15.622 1.00 98.06 183 GLY A CA 1
ATOM 1412 C C . GLY A 1 183 ? -14.759 8.536 16.882 1.00 98.06 183 GLY A C 1
ATOM 1413 O O . GLY A 1 183 ? -15.263 9.482 17.487 1.00 98.06 183 GLY A O 1
ATOM 1414 N N . GLU A 1 184 ? -13.610 7.975 17.261 1.00 97.06 184 GLU A N 1
ATOM 1415 C CA . GLU A 1 184 ? -12.761 8.428 18.363 1.00 97.06 184 GLU A CA 1
ATOM 1416 C C . GLU A 1 184 ? -11.285 8.075 18.107 1.00 97.06 184 GLU A C 1
ATOM 1418 O O . GLU A 1 184 ? -10.982 7.134 17.372 1.00 97.06 184 GLU A O 1
ATOM 1423 N N . ASP A 1 185 ? -10.362 8.844 18.695 1.00 97.56 185 ASP A N 1
ATOM 1424 C CA . ASP A 1 185 ? -8.929 8.528 18.691 1.00 97.56 185 ASP A CA 1
ATOM 1425 C C . ASP A 1 185 ? -8.595 7.777 19.982 1.00 97.56 185 ASP A C 1
ATOM 1427 O O . ASP A 1 185 ? -8.710 8.328 21.078 1.00 97.56 185 ASP A O 1
ATOM 1431 N N . PHE A 1 186 ? -8.150 6.526 19.863 1.00 97.88 186 PHE A N 1
ATOM 1432 C CA . PHE A 1 186 ? -7.698 5.741 21.014 1.00 97.88 186 PHE A CA 1
ATOM 1433 C C . PHE A 1 186 ? -6.256 6.070 21.444 1.00 97.88 186 PHE A C 1
ATOM 1435 O O . PHE A 1 186 ? -5.666 5.348 22.251 1.00 97.88 186 PHE A O 1
ATOM 1442 N N . GLU A 1 187 ? -5.655 7.131 20.905 1.00 95.56 187 GLU A N 1
ATOM 1443 C CA . GLU A 1 187 ? -4.295 7.582 21.190 1.00 95.56 187 GLU A CA 1
ATOM 1444 C C . GLU A 1 187 ? -3.282 6.429 21.012 1.00 95.56 187 GLU A C 1
ATOM 1446 O O . GLU A 1 187 ? -3.178 5.833 19.935 1.00 95.56 187 GLU A O 1
ATOM 1451 N N . ASN A 1 188 ? -2.533 6.096 22.067 1.00 96.31 188 ASN A N 1
ATOM 1452 C CA . ASN A 1 188 ? -1.562 5.001 22.103 1.00 96.31 188 ASN A CA 1
ATOM 1453 C C . ASN A 1 188 ? -2.151 3.689 22.653 1.00 96.31 188 ASN A C 1
ATOM 1455 O O . ASN A 1 188 ? -1.408 2.745 22.931 1.00 96.31 188 ASN A O 1
ATOM 1459 N N . ASN A 1 189 ? -3.472 3.603 22.837 1.00 97.62 189 ASN A N 1
ATOM 1460 C CA . ASN A 1 189 ? -4.139 2.377 23.255 1.00 97.62 189 ASN A CA 1
ATOM 1461 C C . ASN A 1 189 ? -4.325 1.431 22.058 1.00 97.62 189 ASN A C 1
ATOM 1463 O O . ASN A 1 189 ? -5.419 1.260 21.523 1.00 97.62 189 ASN A O 1
ATOM 1467 N N . TYR A 1 190 ? -3.232 0.790 21.639 1.00 96.94 190 TYR A N 1
ATOM 1468 C CA . TYR A 1 190 ? -3.237 -0.137 20.503 1.00 96.94 190 TYR A CA 1
ATOM 1469 C C . TYR A 1 190 ? -4.155 -1.349 20.704 1.00 96.94 190 TYR A C 1
ATOM 1471 O O . TYR A 1 190 ? -4.642 -1.899 19.725 1.00 96.94 190 TYR A O 1
ATOM 1479 N N . ALA A 1 191 ? -4.441 -1.739 21.951 1.00 98.12 191 ALA A N 1
ATOM 1480 C CA . ALA A 1 191 ? -5.401 -2.803 22.233 1.00 98.12 191 ALA A CA 1
ATOM 1481 C C . ALA A 1 191 ? -6.842 -2.383 21.897 1.00 98.12 191 ALA A C 1
ATOM 1483 O O . ALA A 1 191 ? -7.609 -3.199 21.394 1.00 98.12 191 ALA A O 1
ATOM 1484 N N . ALA A 1 192 ? -7.204 -1.117 22.136 1.00 98.19 192 ALA A N 1
ATOM 1485 C CA . ALA A 1 192 ? -8.495 -0.579 21.710 1.00 98.19 192 ALA A CA 1
ATOM 1486 C C . ALA A 1 192 ? -8.583 -0.473 20.181 1.00 98.19 192 ALA A C 1
ATOM 1488 O O . ALA A 1 192 ? -9.591 -0.882 19.611 1.00 98.19 192 ALA A O 1
ATOM 1489 N N . TRP A 1 193 ? -7.505 -0.033 19.515 1.00 98.25 193 TRP A N 1
ATOM 1490 C CA . TRP A 1 193 ? -7.414 -0.059 18.049 1.00 98.25 193 TRP A CA 1
ATOM 1491 C C . TRP A 1 193 ? -7.597 -1.470 17.477 1.00 98.25 193 TRP A C 1
ATOM 1493 O O . TRP A 1 193 ? -8.369 -1.656 16.538 1.00 98.25 193 TRP A O 1
ATOM 1503 N N . ASP A 1 194 ? -6.927 -2.467 18.060 1.00 98.25 194 ASP A N 1
ATOM 1504 C CA . ASP A 1 194 ? -7.028 -3.866 17.634 1.00 98.25 194 ASP A CA 1
ATOM 1505 C C . ASP A 1 194 ? -8.440 -4.429 17.841 1.00 98.25 194 ASP A C 1
ATOM 1507 O O . ASP A 1 194 ? -8.968 -5.106 16.958 1.00 98.25 194 ASP A O 1
ATOM 1511 N N . GLN A 1 195 ? -9.066 -4.128 18.983 1.00 98.38 195 GLN A N 1
ATOM 1512 C CA . GLN A 1 195 ? -10.438 -4.545 19.269 1.00 98.38 195 GLN A CA 1
ATOM 1513 C C . GLN A 1 195 ? -11.423 -3.926 18.273 1.00 98.38 195 GLN A C 1
ATOM 1515 O O . GLN A 1 195 ? -12.209 -4.650 17.665 1.00 98.38 195 GLN A O 1
ATOM 1520 N N . TRP A 1 196 ? -11.341 -2.610 18.059 1.00 98.31 196 TRP A N 1
ATOM 1521 C CA . TRP A 1 196 ? -12.182 -1.911 17.091 1.00 98.31 196 TRP A CA 1
ATOM 1522 C C . TRP A 1 196 ? -12.011 -2.481 15.678 1.00 98.31 196 TRP A C 1
ATOM 1524 O O . TRP A 1 196 ? -12.997 -2.789 15.011 1.00 98.31 196 TRP A O 1
ATOM 1534 N N . GLY A 1 197 ? -10.766 -2.685 15.236 1.00 98.12 197 GLY A N 1
ATOM 1535 C CA . GLY A 1 197 ? -10.488 -3.220 13.907 1.00 98.12 197 GLY A CA 1
ATOM 1536 C C . GLY A 1 197 ? -11.018 -4.642 13.720 1.00 98.12 197 GLY A C 1
ATOM 1537 O O . GLY A 1 197 ? -11.529 -4.970 12.652 1.00 98.12 197 GLY A O 1
ATOM 1538 N N . ALA A 1 198 ? -10.951 -5.484 14.755 1.00 98.25 198 ALA A N 1
ATOM 1539 C CA . ALA A 1 198 ? -11.531 -6.824 14.722 1.00 98.25 198 ALA A CA 1
ATOM 1540 C C . ALA A 1 198 ? -13.067 -6.798 14.629 1.00 98.25 198 ALA A C 1
ATOM 1542 O O . ALA A 1 198 ? -13.645 -7.584 13.873 1.00 98.25 198 ALA A O 1
ATOM 1543 N N . ASP A 1 199 ? -13.719 -5.896 15.367 1.00 98.12 199 ASP A N 1
ATOM 1544 C CA . ASP A 1 199 ? -15.174 -5.732 15.342 1.00 98.12 199 ASP A CA 1
ATOM 1545 C C . ASP A 1 199 ? -15.661 -5.191 13.988 1.00 98.12 199 ASP A C 1
ATOM 1547 O O . ASP A 1 199 ? -16.627 -5.713 13.429 1.00 98.12 199 ASP A O 1
ATOM 1551 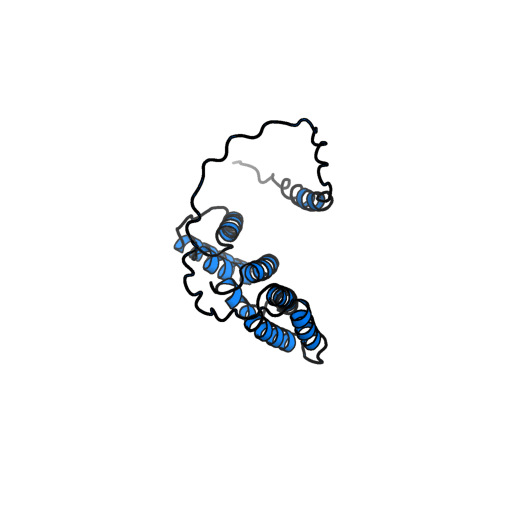N N . GLU A 1 200 ? -14.957 -4.217 13.408 1.00 97.81 200 GLU A N 1
ATOM 1552 C CA . GLU A 1 200 ? -15.268 -3.682 12.078 1.00 97.81 200 GLU A CA 1
ATOM 1553 C C . GLU A 1 200 ? -15.037 -4.729 10.978 1.00 97.81 200 GLU A C 1
ATOM 1555 O O . GLU A 1 200 ? -15.882 -4.936 10.113 1.00 97.81 200 GLU A O 1
ATOM 1560 N N . LEU A 1 201 ? -13.944 -5.494 11.033 1.00 97.69 201 LEU A N 1
ATOM 1561 C CA . LEU A 1 201 ? -13.722 -6.592 10.083 1.00 97.69 201 LEU A CA 1
ATOM 1562 C C . LEU A 1 201 ? -14.793 -7.685 10.168 1.00 97.69 201 LEU A C 1
ATOM 1564 O O . LEU A 1 201 ? -15.043 -8.382 9.182 1.00 97.69 201 LEU A O 1
ATOM 1568 N N . LYS A 1 202 ? -15.402 -7.870 11.342 1.00 97.81 202 LYS A N 1
ATOM 1569 C CA . LYS A 1 202 ? -16.534 -8.776 11.512 1.00 97.81 202 LYS A CA 1
ATOM 1570 C C . LYS A 1 202 ? -17.805 -8.190 10.893 1.00 97.81 202 LYS A C 1
ATOM 1572 O O . LYS A 1 202 ? -18.500 -8.930 10.204 1.00 97.81 202 LYS A O 1
ATOM 1577 N N . SER A 1 203 ? -18.074 -6.899 11.099 1.00 96.81 203 SER A N 1
ATOM 1578 C CA . SER A 1 203 ? -19.262 -6.214 10.567 1.00 96.81 203 SER A CA 1
ATOM 1579 C C . SER A 1 203 ? -19.313 -6.248 9.034 1.00 96.81 203 SER A C 1
ATOM 1581 O O . SER A 1 203 ? -20.377 -6.447 8.464 1.00 96.81 203 SER A O 1
ATOM 1583 N N . LEU A 1 204 ? -18.158 -6.159 8.366 1.00 95.56 204 LEU A N 1
ATOM 1584 C CA . LEU A 1 204 ? -18.049 -6.212 6.901 1.00 95.56 204 LEU A CA 1
ATOM 1585 C C . LEU A 1 204 ? -18.409 -7.573 6.281 1.00 95.56 204 LEU A C 1
ATOM 1587 O O . LEU A 1 204 ? -18.550 -7.671 5.064 1.00 95.56 204 LEU A O 1
ATOM 1591 N N . ARG A 1 205 ? -18.510 -8.637 7.086 1.00 91.31 205 ARG A N 1
ATOM 1592 C CA . ARG A 1 205 ? -18.823 -10.001 6.619 1.00 91.31 205 ARG A 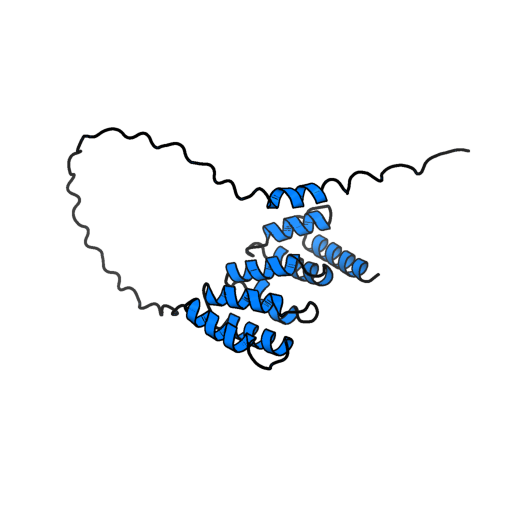CA 1
ATOM 1593 C C . ARG A 1 205 ? -20.291 -10.384 6.812 1.00 91.31 205 ARG A C 1
ATOM 1595 O O . ARG A 1 205 ? -20.676 -11.463 6.359 1.00 91.31 205 ARG A O 1
ATOM 1602 N N . GLU A 1 206 ? -21.055 -9.567 7.533 1.00 87.88 206 GLU A N 1
ATOM 1603 C CA . GLU A 1 206 ? -22.475 -9.775 7.859 1.00 87.88 206 GLU A CA 1
ATOM 1604 C C . GLU A 1 206 ? -23.387 -9.046 6.861 1.00 87.88 206 GLU A C 1
ATOM 1606 O O . GLU A 1 206 ? -24.416 -9.653 6.479 1.00 87.88 206 GLU A O 1
#

Organism: NCBI:txid48464

Radius of gyration: 26.72 Å; chains: 1; bounding box: 94×64×52 Å